Protein AF-0000000084337720 (afdb_homodimer)

Nearest PDB structures (foldseek):
  4hl9-assembly4_H  TM=8.325E-01  e=5.550E-06  Rhodospirillum rubrum ATCC 11170
  1x7v-assembly3_C  TM=8.132E-01  e=2.308E-05  Pseudomonas aeruginosa
  2gff-assembly1_A  TM=7.909E-01  e=1.024E-04  Yersinia pestis
  5ixu-assembly1_A  TM=5.726E-01  e=5.174E-04  Paraburkholderia xenovorans LB400
  5b0b-assembly2_D  TM=6.217E-01  e=1.367E-03  Cannabis sativa

Radius of gyration: 17.53 Å; Cα contacts (8 Å, |Δi|>4): 401; chains: 2; bounding box: 33×50×40 Å

Solvent-accessible surface area (backbone atoms only — not comparable to full-atom values): 11185 Å² total; per-residue (Å²): 102,46,39,41,36,35,38,32,24,44,38,74,83,47,26,65,58,52,49,53,33,50,38,46,33,36,53,52,48,55,73,65,61,55,87,42,54,45,46,34,32,31,32,37,84,85,62,25,36,38,38,39,48,34,36,23,51,42,75,66,44,49,50,54,55,66,60,33,70,45,36,45,52,38,55,53,50,51,72,69,63,60,55,74,36,69,79,44,78,40,60,48,41,83,67,38,49,64,59,70,44,83,93,47,77,117,102,45,39,41,36,35,37,33,23,44,37,75,84,47,26,65,57,51,50,54,34,51,38,44,33,36,53,52,47,55,73,64,62,54,88,42,54,46,46,33,34,31,33,36,82,84,60,24,35,39,37,39,48,35,38,23,52,43,73,66,44,50,50,53,54,65,63,34,71,46,37,46,52,38,55,52,50,52,72,71,65,61,55,74,37,70,78,44,77,41,60,48,41,83,68,38,50,63,61,68,44,83,93,46,78,116

pLDDT: mean 94.06, std 10.7, range [38.97, 98.88]

Secondary structure (DSSP, 8-state):
-EEEEEEEE--TTTHHHHHHHHHHHHHHHHHHT-TTEEEEEEE-TTSSEEEEEEEESSHHHHHHHHHSHHHHHHHHHHHHT--SEEEEEEEEEEEEESSPBTTB--/-EEEEEEEE--TTTHHHHHHHHHHHHHHHHHHT-TTEEEEEEE-TTSSEEEEEEEESSHHHHHHHHHSHHHHHHHHHHHHT--SEEEEEEEEEEEEESSPBTTB--

Structure (mmCIF, N/CA/C/O backbone):
data_AF-0000000084337720-model_v1
#
loop_
_entity.id
_entity.type
_entity.pdbx_description
1 polymer 'ABM domain-containing protein'
#
loop_
_atom_site.group_PDB
_atom_site.id
_atom_site.type_symbol
_atom_site.label_atom_id
_atom_site.label_alt_id
_atom_site.label_comp_id
_atom_site.label_asym_id
_atom_site.label_entity_id
_atom_site.label_seq_id
_atom_site.pdbx_PDB_ins_code
_atom_site.Cartn_x
_atom_site.Cartn_y
_atom_site.Cartn_z
_atom_site.occupancy
_atom_site.B_iso_or_equiv
_atom_site.auth_seq_id
_atom_site.auth_comp_id
_atom_site.auth_asym_id
_atom_site.auth_atom_id
_atom_site.pdbx_PDB_model_num
ATOM 1 N N . MET A 1 1 ? 6.172 -6.055 14.664 1 86.19 1 MET A N 1
ATOM 2 C CA . MET A 1 1 ? 5.324 -5.91 13.484 1 86.19 1 MET A CA 1
ATOM 3 C C . MET A 1 1 ? 6.137 -5.438 12.289 1 86.19 1 MET A C 1
ATOM 5 O O . MET A 1 1 ? 7.051 -4.625 12.43 1 86.19 1 MET A O 1
ATOM 9 N N . LYS A 1 2 ? 5.969 -6.152 11.195 1 91.81 2 LYS A N 1
ATOM 10 C CA . LYS A 1 2 ? 6.699 -5.848 9.969 1 91.81 2 LYS A CA 1
ATOM 11 C C . LYS A 1 2 ? 5.738 -5.535 8.82 1 91.81 2 LYS A C 1
ATOM 13 O O . LYS A 1 2 ? 4.766 -6.258 8.602 1 91.81 2 LYS A O 1
ATOM 18 N N . ILE A 1 3 ? 6.047 -4.418 8.086 1 94.62 3 ILE A N 1
ATOM 19 C CA . ILE A 1 3 ? 5.273 -4.031 6.906 1 94.62 3 ILE A CA 1
ATOM 20 C C . ILE A 1 3 ? 6.191 -3.984 5.688 1 94.62 3 ILE A C 1
ATOM 22 O O . ILE A 1 3 ? 7.203 -3.283 5.688 1 94.62 3 ILE A O 1
ATOM 26 N N . VAL A 1 4 ? 5.875 -4.711 4.707 1 96.38 4 VAL A N 1
ATOM 27 C CA . VAL A 1 4 ? 6.734 -4.84 3.533 1 96.38 4 VAL A CA 1
ATOM 28 C C . VAL A 1 4 ? 5.93 -4.547 2.27 1 96.38 4 VAL A C 1
ATOM 30 O O . VAL A 1 4 ? 4.812 -5.043 2.109 1 96.38 4 VAL A O 1
ATOM 33 N N . ARG A 1 5 ? 6.512 -3.764 1.428 1 97.94 5 ARG A N 1
ATOM 34 C CA . ARG A 1 5 ? 5.984 -3.545 0.084 1 97.94 5 ARG A CA 1
ATOM 35 C C . ARG A 1 5 ? 6.934 -4.094 -0.974 1 97.94 5 ARG A C 1
ATOM 37 O O . ARG A 1 5 ? 8.148 -3.881 -0.897 1 97.94 5 ARG A O 1
ATOM 44 N N . VAL A 1 6 ? 6.426 -4.781 -1.96 1 98.19 6 VAL A N 1
ATOM 45 C CA . VAL A 1 6 ? 7.227 -5.324 -3.051 1 98.19 6 VAL A CA 1
ATOM 46 C C . VAL A 1 6 ? 6.629 -4.902 -4.391 1 98.19 6 VAL A C 1
ATOM 48 O O . VAL A 1 6 ? 5.434 -5.086 -4.629 1 98.19 6 VAL A O 1
ATOM 51 N N . ASN A 1 7 ? 7.398 -4.344 -5.223 1 98.19 7 ASN A N 1
ATOM 52 C CA . ASN A 1 7 ? 7 -3.963 -6.574 1 98.19 7 ASN A CA 1
ATOM 53 C C . ASN A 1 7 ? 7.836 -4.68 -7.629 1 98.19 7 ASN A C 1
ATOM 55 O O . ASN A 1 7 ? 9.047 -4.848 -7.461 1 98.19 7 ASN A O 1
ATOM 59 N N . TYR A 1 8 ? 7.219 -5.105 -8.641 1 98.81 8 TYR A N 1
ATOM 60 C CA . TYR A 1 8 ? 7.902 -5.676 -9.797 1 98.81 8 TYR A CA 1
ATOM 61 C C . TYR A 1 8 ? 7.012 -5.629 -11.031 1 98.81 8 TYR A C 1
ATOM 63 O O . TYR A 1 8 ? 5.805 -5.391 -10.93 1 98.81 8 TYR A O 1
ATOM 71 N N . THR A 1 9 ? 7.602 -5.828 -12.203 1 98.88 9 THR A N 1
ATOM 72 C CA . THR A 1 9 ? 6.863 -5.816 -13.453 1 98.88 9 THR A CA 1
ATOM 73 C C . THR A 1 9 ? 7.086 -7.113 -14.227 1 98.88 9 THR A C 1
ATOM 75 O O . THR A 1 9 ? 8.227 -7.488 -14.508 1 98.88 9 THR A O 1
ATOM 78 N N . THR A 1 10 ? 6.035 -7.75 -14.531 1 98.88 10 THR A N 1
ATOM 79 C CA . THR A 1 10 ? 6.094 -8.961 -15.344 1 98.88 10 THR A CA 1
ATOM 80 C C . THR A 1 10 ? 5.996 -8.617 -16.828 1 98.88 10 THR A C 1
ATOM 82 O O . THR A 1 10 ? 5.84 -7.449 -17.188 1 98.88 10 THR A O 1
ATOM 85 N N . THR A 1 11 ? 6.191 -9.656 -17.688 1 98.38 11 THR A N 1
ATOM 86 C CA . THR A 1 11 ? 5.77 -9.508 -19.078 1 98.38 11 THR A CA 1
ATOM 87 C C . THR A 1 11 ? 4.25 -9.586 -19.188 1 98.38 11 THR A C 1
ATOM 89 O O . THR A 1 11 ? 3.576 -10.078 -18.281 1 98.38 11 THR A O 1
ATOM 92 N N . ALA A 1 12 ? 3.801 -9.047 -20.266 1 97.94 12 ALA A N 1
ATOM 93 C CA . ALA A 1 12 ? 2.363 -9.109 -20.5 1 97.94 12 ALA A CA 1
ATOM 94 C C . ALA A 1 12 ? 1.885 -10.555 -20.578 1 97.94 12 ALA A C 1
ATOM 96 O O . ALA A 1 12 ? 0.772 -10.875 -20.156 1 97.94 12 ALA A O 1
ATOM 97 N N . GLU A 1 13 ? 2.684 -11.422 -21.141 1 98 13 GLU A N 1
ATOM 98 C CA . GLU A 1 13 ? 2.33 -12.82 -21.312 1 98 13 GLU A CA 1
ATOM 99 C C . GLU A 1 13 ? 2.215 -13.547 -19.984 1 98 13 GLU A C 1
ATOM 101 O O . GLU A 1 13 ? 1.369 -14.43 -19.812 1 98 13 GLU A O 1
ATOM 106 N N . PHE A 1 14 ? 3.029 -13.148 -19.078 1 98.69 14 PHE A N 1
ATOM 107 C CA . PHE A 1 14 ? 3.094 -13.875 -17.812 1 98.69 14 PHE A CA 1
ATOM 108 C C . PHE A 1 14 ? 2.121 -13.289 -16.797 1 98.69 14 PHE A C 1
ATOM 110 O O . PHE A 1 14 ? 1.813 -13.93 -15.789 1 98.69 14 PHE A O 1
ATOM 117 N N . ALA A 1 15 ? 1.629 -12.109 -16.984 1 98.75 15 ALA A N 1
ATOM 118 C CA . ALA A 1 15 ? 0.807 -11.398 -16 1 98.75 15 ALA A CA 1
ATOM 119 C C . ALA A 1 15 ? -0.401 -12.227 -15.586 1 98.75 15 ALA A C 1
ATOM 121 O O . ALA A 1 15 ? -0.7 -12.344 -14.398 1 98.75 15 ALA A O 1
ATOM 122 N N . PRO A 1 16 ? -1.115 -12.852 -16.531 1 98.56 16 PRO A N 1
ATOM 123 C CA . PRO A 1 16 ? -2.268 -13.648 -16.094 1 98.56 16 PRO A CA 1
ATOM 124 C C . PRO A 1 16 ? -1.867 -14.859 -15.258 1 98.56 16 PRO A C 1
ATOM 126 O O . PRO A 1 16 ? -2.584 -15.227 -14.32 1 98.56 16 PRO A O 1
ATOM 129 N N . VAL A 1 17 ? -0.782 -15.461 -15.586 1 98.75 17 VAL A N 1
ATOM 130 C CA . VAL A 1 17 ? -0.286 -16.594 -14.805 1 98.75 17 VAL A CA 1
ATOM 131 C C . VAL A 1 17 ? 0.097 -16.125 -13.398 1 98.75 17 VAL A C 1
ATOM 133 O O . VAL A 1 17 ? -0.216 -16.797 -12.414 1 98.75 17 VAL A O 1
ATOM 136 N N . ASN A 1 18 ? 0.807 -14.984 -13.375 1 98.81 18 ASN A N 1
ATOM 137 C CA . ASN A 1 18 ? 1.196 -14.406 -12.094 1 98.81 18 ASN A CA 1
ATOM 138 C C . ASN A 1 18 ? -0.018 -14.141 -11.203 1 98.81 18 ASN A C 1
ATOM 140 O O . ASN A 1 18 ? 0.004 -14.438 -10.008 1 98.81 18 ASN A O 1
ATOM 144 N N . LYS A 1 19 ? -1.055 -13.586 -11.742 1 98.75 19 LYS A N 1
ATOM 145 C CA . LYS A 1 19 ? -2.299 -13.312 -11.023 1 98.75 19 LYS A CA 1
ATOM 146 C C . LYS A 1 19 ? -2.863 -14.594 -10.406 1 98.75 19 LYS A C 1
ATOM 148 O O . LYS A 1 19 ? -3.207 -14.617 -9.219 1 98.75 19 LYS A O 1
ATOM 153 N N . ALA A 1 20 ? -2.938 -15.602 -11.203 1 98.81 20 ALA A N 1
ATOM 154 C CA . ALA A 1 20 ? -3.484 -16.875 -10.734 1 98.81 20 ALA A CA 1
ATOM 155 C C . ALA A 1 20 ? -2.65 -17.438 -9.594 1 98.81 20 ALA A C 1
ATOM 157 O O . ALA A 1 20 ? -3.193 -18 -8.641 1 98.81 20 ALA A O 1
ATOM 158 N N . ASN A 1 21 ? -1.361 -17.297 -9.727 1 98.88 21 ASN A N 1
ATOM 159 C CA . ASN A 1 21 ? -0.474 -17.766 -8.672 1 98.88 21 ASN A CA 1
ATOM 160 C C . ASN A 1 21 ? -0.715 -17.016 -7.363 1 98.88 21 ASN A C 1
ATOM 162 O O . ASN A 1 21 ? -0.737 -17.625 -6.293 1 98.88 21 ASN A O 1
ATOM 166 N N . ILE A 1 22 ? -0.869 -15.758 -7.41 1 98.81 22 ILE A N 1
ATOM 167 C CA . ILE A 1 22 ? -1.091 -14.922 -6.234 1 98.81 22 ILE A CA 1
ATOM 168 C C . ILE A 1 22 ? -2.432 -15.273 -5.594 1 98.81 22 ILE A C 1
ATOM 170 O O . ILE A 1 22 ? -2.537 -15.367 -4.371 1 98.81 22 ILE A O 1
ATOM 174 N N . GLU A 1 23 ? -3.457 -15.477 -6.434 1 98.5 23 GLU A N 1
ATOM 175 C CA . GLU A 1 23 ? -4.758 -15.898 -5.93 1 98.5 23 GLU A CA 1
ATOM 176 C C . GLU A 1 23 ? -4.66 -17.234 -5.188 1 98.5 23 GLU A C 1
ATOM 178 O O . GLU A 1 23 ? -5.332 -17.438 -4.176 1 98.5 23 GLU A O 1
ATOM 183 N N . ALA A 1 24 ? -3.844 -18.141 -5.688 1 98.62 24 ALA A N 1
ATOM 184 C CA . ALA A 1 24 ? -3.639 -19.422 -5.035 1 98.62 24 ALA A CA 1
ATOM 185 C C . ALA A 1 24 ? -3.012 -19.25 -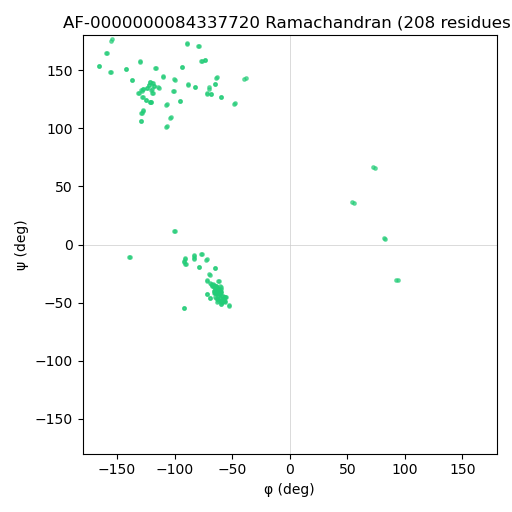3.654 1 98.62 24 ALA A C 1
ATOM 187 O O . ALA A 1 24 ? -3.357 -19.969 -2.713 1 98.62 24 ALA A O 1
ATOM 188 N N . ILE A 1 25 ? -2.098 -18.297 -3.475 1 98.56 25 ILE A N 1
ATOM 189 C CA . ILE A 1 25 ? -1.47 -18.016 -2.191 1 98.56 25 ILE A CA 1
ATOM 190 C C . ILE A 1 25 ? -2.525 -17.547 -1.193 1 98.56 25 ILE A C 1
ATOM 192 O O . ILE A 1 25 ? -2.586 -18.031 -0.064 1 98.56 25 ILE A O 1
ATOM 196 N N . VAL A 1 26 ? -3.363 -16.625 -1.611 1 97.75 26 VAL A N 1
ATOM 197 C CA . VAL A 1 26 ? -4.379 -16.062 -0.727 1 97.75 26 VAL A CA 1
ATOM 198 C C . VAL A 1 26 ? -5.383 -17.141 -0.338 1 97.75 26 VAL A C 1
ATOM 200 O O . VAL A 1 26 ? -5.816 -17.203 0.815 1 97.75 26 VAL A O 1
ATOM 203 N N . HIS A 1 27 ? -5.723 -17.969 -1.324 1 97.38 27 HIS A N 1
ATOM 204 C CA . HIS A 1 27 ? -6.617 -19.094 -1.02 1 97.38 27 HIS A CA 1
ATOM 205 C C . HIS A 1 27 ? -6.039 -19.969 0.083 1 97.38 27 HIS A C 1
ATOM 207 O O . HIS A 1 27 ? -6.734 -20.297 1.047 1 97.38 27 HIS A O 1
ATOM 213 N N . GLU A 1 28 ? -4.809 -20.297 -0.079 1 97.94 28 GLU A N 1
ATOM 214 C CA . GLU A 1 28 ? -4.164 -21.141 0.915 1 97.94 28 GLU A CA 1
ATOM 215 C C . GLU A 1 28 ? -4.062 -20.438 2.264 1 97.94 28 GLU A C 1
ATOM 217 O O . GLU A 1 28 ? -4.27 -21.047 3.311 1 97.94 28 GLU A O 1
ATOM 222 N N . LEU A 1 29 ? -3.738 -19.156 2.312 1 96.94 29 LEU A N 1
ATOM 223 C CA . LEU A 1 29 ? -3.643 -18.375 3.543 1 96.94 29 LEU A CA 1
ATOM 224 C C . LEU A 1 29 ? -4.988 -18.328 4.258 1 96.94 29 LEU A C 1
ATOM 226 O O . LEU A 1 29 ? -5.047 -18.391 5.484 1 96.94 29 LEU A O 1
ATOM 230 N N . LYS A 1 30 ? -5.996 -18.141 3.443 1 94.75 30 LYS A N 1
ATOM 231 C CA . LYS A 1 30 ? -7.332 -18.078 4.035 1 94.75 30 LYS A CA 1
ATOM 232 C C . LYS A 1 30 ? -7.707 -19.422 4.672 1 94.75 30 LYS A C 1
ATOM 234 O O . LYS A 1 30 ? -8.352 -19.453 5.723 1 94.75 30 LYS A O 1
ATOM 239 N N . GLU A 1 31 ? -7.289 -20.5 4.066 1 95.5 31 GLU A N 1
ATOM 240 C CA . GLU A 1 31 ? -7.531 -21.828 4.629 1 95.5 31 GLU A CA 1
ATOM 241 C C . GLU A 1 31 ? -6.785 -22.016 5.945 1 95.5 31 GLU A C 1
ATOM 243 O O . GLU A 1 31 ? -7.285 -22.672 6.859 1 95.5 31 GLU A O 1
ATOM 248 N N . LEU A 1 32 ? -5.629 -21.438 6.02 1 93.94 32 LEU A N 1
ATOM 249 C CA . LEU A 1 32 ? -4.828 -21.5 7.238 1 93.94 32 LEU A CA 1
ATOM 250 C C . LEU A 1 32 ? -5.445 -20.641 8.336 1 93.94 32 LEU A C 1
ATOM 252 O O . LEU A 1 32 ? -5.27 -20.922 9.523 1 93.94 32 LEU A O 1
ATOM 256 N N . ASP A 1 33 ? -6.109 -19.594 7.973 1 90.19 33 ASP A N 1
ATOM 257 C CA . ASP A 1 33 ? -6.766 -18.641 8.859 1 90.19 33 ASP A CA 1
ATOM 258 C C . ASP A 1 33 ? -5.785 -18.094 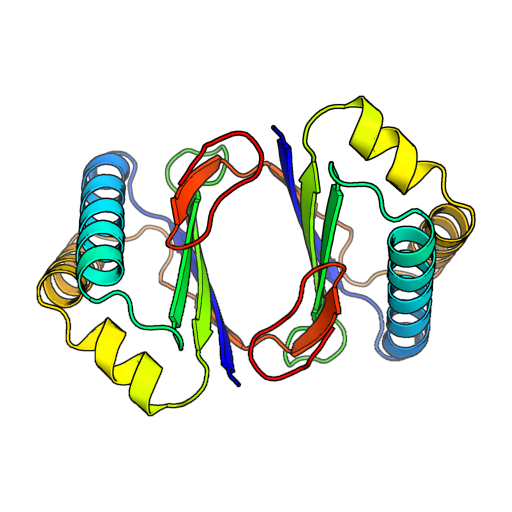9.891 1 90.19 33 ASP A C 1
ATOM 260 O O . ASP A 1 33 ? -6.086 -18.062 11.086 1 90.19 33 ASP A O 1
ATOM 264 N N . HIS A 1 34 ? -4.652 -17.906 9.508 1 89.06 34 HIS A N 1
ATOM 265 C CA . HIS A 1 34 ? -3.623 -17.359 10.391 1 89.06 34 HIS A CA 1
ATOM 266 C C . HIS A 1 34 ? -3.889 -15.891 10.703 1 89.06 34 HIS A C 1
ATOM 268 O O . HIS A 1 34 ? -4.02 -15.07 9.789 1 89.06 34 HIS A O 1
ATOM 274 N N . GLN A 1 35 ? -3.795 -15.477 11.93 1 87 35 GLN A N 1
ATOM 275 C CA . GLN A 1 35 ? -4.195 -14.133 12.352 1 87 35 GLN A CA 1
ATOM 276 C C . GLN A 1 35 ? -3.021 -13.164 12.266 1 87 35 GLN A C 1
ATOM 278 O O . GLN A 1 35 ? -3.215 -11.945 12.32 1 87 35 GLN A O 1
ATOM 283 N N . GLY A 1 36 ? -1.83 -13.633 12.078 1 91.12 36 GLY A N 1
ATOM 284 C CA . GLY A 1 36 ? -0.657 -12.773 12.117 1 91.12 36 GLY A CA 1
ATOM 285 C C . GLY A 1 36 ? -0.15 -12.391 10.734 1 91.12 36 GLY A C 1
ATOM 286 O O . GLY A 1 36 ? 0.967 -11.891 10.594 1 91.12 36 GLY A O 1
ATOM 287 N N . ILE A 1 37 ? -0.954 -12.664 9.68 1 94.44 37 ILE A N 1
ATOM 288 C CA . ILE A 1 37 ? -0.555 -12.359 8.312 1 94.44 37 ILE A CA 1
ATOM 289 C C . ILE A 1 37 ? -1.666 -11.578 7.609 1 94.44 37 ILE A C 1
ATOM 291 O O . ILE A 1 37 ? -2.787 -12.07 7.469 1 94.44 37 ILE A O 1
ATOM 295 N N . LYS A 1 38 ? -1.415 -10.359 7.289 1 93.56 38 LYS A N 1
ATOM 296 C CA . LYS A 1 38 ? -2.207 -9.617 6.316 1 93.56 38 LYS A CA 1
ATOM 297 C C . LYS A 1 38 ? -1.476 -9.516 4.98 1 93.56 38 LYS A C 1
ATOM 299 O O . LYS A 1 38 ? -0.432 -8.867 4.887 1 93.56 38 LYS A O 1
ATOM 304 N N . TYR A 1 39 ? -1.959 -10.195 4.027 1 96.25 39 TYR A N 1
ATOM 305 C CA . TYR A 1 39 ? -1.338 -10.32 2.713 1 96.25 39 TYR A CA 1
ATOM 306 C C . TYR A 1 39 ? -2.273 -9.82 1.617 1 96.25 39 TYR A C 1
ATOM 308 O O . TYR A 1 39 ? -3.41 -10.289 1.503 1 96.25 39 TYR A O 1
ATOM 316 N N . SER A 1 40 ? -1.813 -8.859 0.851 1 96.62 40 SER A N 1
ATOM 317 C CA . SER A 1 40 ? -2.592 -8.352 -0.275 1 96.62 40 SER A CA 1
ATOM 318 C C . SER A 1 40 ? -1.697 -8.031 -1.468 1 96.62 40 SER A C 1
ATOM 320 O O . SER A 1 40 ? -0.508 -7.75 -1.301 1 96.62 40 SER A O 1
ATOM 322 N N . CYS A 1 41 ? -2.314 -8.156 -2.617 1 98.25 41 CYS A N 1
ATOM 323 C CA . CYS A 1 41 ? -1.635 -7.809 -3.859 1 98.25 41 CYS A CA 1
ATOM 324 C C . CYS A 1 41 ? -2.561 -7.027 -4.785 1 98.25 41 CYS A C 1
ATOM 326 O O . CYS A 1 41 ? -3.738 -7.363 -4.918 1 98.25 41 CYS A O 1
ATOM 328 N N . TRP A 1 42 ? -1.916 -6.055 -5.438 1 97.94 42 TRP A N 1
ATOM 329 C CA . TRP A 1 42 ? -2.605 -5.199 -6.398 1 97.94 42 TRP A CA 1
ATOM 330 C C . TRP A 1 42 ? -1.84 -5.125 -7.715 1 97.94 42 TRP A C 1
ATOM 332 O O . TRP A 1 42 ? -0.638 -5.395 -7.754 1 97.94 42 TRP A O 1
ATOM 342 N N . ILE A 1 43 ? -2.594 -4.785 -8.742 1 98.56 43 ILE A N 1
ATOM 343 C CA . ILE A 1 43 ? -1.983 -4.617 -10.055 1 98.56 43 ILE A CA 1
ATOM 344 C C . ILE A 1 43 ? -2.234 -3.199 -10.562 1 98.56 43 ILE A C 1
ATOM 346 O O . ILE A 1 43 ? -3.307 -2.633 -10.336 1 98.56 43 ILE A O 1
ATOM 350 N N . LEU A 1 44 ? -1.2 -2.594 -11.211 1 97.94 44 LEU A N 1
ATOM 351 C CA . LEU A 1 44 ? -1.268 -1.234 -11.734 1 97.94 44 LEU A CA 1
ATOM 352 C C . LEU A 1 44 ? -2.014 -1.203 -13.062 1 97.94 44 LEU A C 1
ATOM 354 O O . LEU A 1 44 ? -2.301 -2.254 -13.641 1 97.94 44 LEU A O 1
ATOM 358 N N . PRO A 1 45 ? -2.322 0.003 -13.578 1 97 45 PRO A N 1
ATOM 359 C CA . PRO A 1 45 ? -3.141 0.135 -14.789 1 97 45 PRO A CA 1
ATOM 360 C C . PRO A 1 45 ? -2.461 -0.445 -16.031 1 97 45 PRO A C 1
ATOM 362 O O . PRO A 1 45 ? -3.137 -0.805 -16.984 1 97 45 PRO A O 1
ATOM 365 N N . ASP A 1 46 ? -1.144 -0.588 -15.969 1 97.62 46 ASP A N 1
ATOM 366 C CA . ASP A 1 46 ? -0.442 -1.115 -17.141 1 97.62 46 ASP A CA 1
ATOM 367 C C . ASP A 1 46 ? -0.711 -2.607 -17.312 1 97.62 46 ASP A C 1
ATOM 369 O O . ASP A 1 46 ? -0.32 -3.201 -18.312 1 97.62 46 ASP A O 1
ATOM 373 N N . GLY A 1 47 ? -1.27 -3.238 -16.281 1 97.88 47 GLY A N 1
ATOM 374 C CA . GLY A 1 47 ? -1.716 -4.621 -16.375 1 97.88 47 GLY A CA 1
ATOM 375 C C . GLY A 1 47 ? -0.595 -5.621 -16.172 1 97.88 47 GLY A C 1
ATOM 376 O O . GLY A 1 47 ? -0.792 -6.824 -16.344 1 97.88 47 GLY A O 1
ATOM 377 N N . LYS A 1 48 ? 0.61 -5.109 -15.836 1 98.62 48 LYS A N 1
ATOM 378 C CA . LYS A 1 48 ? 1.723 -6.047 -15.719 1 98.62 48 LYS A CA 1
ATOM 379 C C . LYS A 1 48 ? 2.602 -5.711 -14.516 1 98.62 48 LYS A C 1
ATOM 381 O O . LYS A 1 48 ? 3.512 -6.469 -14.172 1 98.62 48 LYS A O 1
ATOM 386 N N . THR A 1 49 ? 2.428 -4.551 -13.867 1 98.56 49 THR A N 1
ATOM 387 C CA . THR A 1 49 ? 3.154 -4.184 -12.656 1 98.56 49 THR A CA 1
ATOM 388 C C . THR A 1 49 ? 2.34 -4.523 -11.414 1 98.56 49 THR A C 1
ATOM 390 O O . THR A 1 49 ? 1.181 -4.121 -11.297 1 98.56 49 THR A O 1
ATOM 393 N N . PHE A 1 50 ? 2.975 -5.332 -10.539 1 98.88 50 PHE A N 1
ATOM 394 C CA . PHE A 1 50 ? 2.32 -5.82 -9.328 1 98.88 50 PHE A CA 1
ATOM 395 C C . PHE A 1 50 ? 2.928 -5.18 -8.094 1 98.88 50 PHE A C 1
ATOM 397 O O . PHE A 1 50 ? 4.129 -4.906 -8.055 1 98.88 50 PHE A O 1
ATOM 404 N N . MET A 1 51 ? 2.055 -4.961 -7.16 1 98.69 51 MET A N 1
ATOM 405 C CA . MET A 1 51 ? 2.465 -4.48 -5.844 1 98.69 51 MET A CA 1
ATOM 406 C C . MET A 1 51 ? 1.899 -5.367 -4.742 1 98.69 51 MET A C 1
ATOM 408 O O . MET A 1 51 ? 0.684 -5.43 -4.551 1 98.69 51 MET A O 1
ATOM 412 N N . HIS A 1 52 ? 2.775 -6.027 -4.008 1 98.5 52 HIS A N 1
ATOM 413 C CA . HIS A 1 52 ? 2.396 -6.699 -2.771 1 98.5 52 HIS A CA 1
ATOM 414 C C . HIS A 1 52 ? 2.496 -5.758 -1.577 1 98.5 52 HIS A C 1
ATOM 416 O O . HIS A 1 52 ? 3.406 -4.926 -1.511 1 98.5 52 HIS A O 1
ATOM 422 N N . PHE A 1 53 ? 1.557 -5.836 -0.773 1 96.62 53 PHE A N 1
ATOM 423 C CA . PHE A 1 53 ? 1.564 -5.109 0.492 1 96.62 53 PHE A CA 1
ATOM 424 C C . PHE A 1 53 ? 1.242 -6.043 1.652 1 96.62 53 PHE A C 1
ATOM 426 O O . PHE A 1 53 ? 0.074 -6.328 1.92 1 96.62 53 PHE A O 1
ATOM 433 N N . ASP A 1 54 ? 2.361 -6.355 2.432 1 96 54 ASP A N 1
ATOM 434 C CA . ASP A 1 54 ? 2.234 -7.426 3.418 1 96 54 ASP A CA 1
ATOM 435 C C . ASP A 1 54 ? 2.555 -6.918 4.82 1 96 54 ASP A C 1
ATOM 437 O O . ASP A 1 54 ? 3.508 -6.16 5.012 1 96 54 ASP A O 1
ATOM 441 N N . GLN A 1 55 ? 1.76 -7.332 5.719 1 94.19 55 GLN A N 1
ATOM 442 C CA . GLN A 1 55 ? 1.976 -7.066 7.137 1 94.19 55 GLN A CA 1
ATOM 443 C C . GLN A 1 55 ? 2.123 -8.359 7.926 1 94.19 55 GLN A C 1
ATOM 445 O O . GLN A 1 55 ? 1.318 -9.281 7.773 1 94.19 55 GLN A O 1
ATOM 450 N N . PHE A 1 56 ? 3.166 -8.383 8.719 1 94.25 56 PHE A N 1
ATOM 451 C CA . PHE A 1 56 ? 3.461 -9.555 9.531 1 94.25 56 PHE A CA 1
ATOM 452 C C . PHE A 1 56 ? 3.561 -9.18 11.008 1 94.25 56 PHE A C 1
ATOM 454 O O . PHE A 1 56 ? 4.25 -8.227 11.367 1 94.25 56 PHE A O 1
ATOM 461 N N . GLU A 1 57 ? 2.908 -10.016 11.844 1 92.44 57 GLU A N 1
ATOM 462 C CA . GLU A 1 57 ? 2.984 -9.797 13.281 1 92.44 57 GLU A CA 1
ATOM 463 C C . GLU A 1 57 ? 4.41 -9.992 13.797 1 92.44 57 GLU A C 1
ATOM 465 O O . GLU A 1 57 ? 4.844 -9.289 14.711 1 92.44 57 GLU A O 1
ATOM 470 N N . ASN A 1 58 ? 5.074 -10.992 13.297 1 91.06 58 ASN A N 1
ATOM 471 C CA . ASN A 1 58 ? 6.453 -11.32 13.648 1 91.06 58 ASN A CA 1
ATOM 472 C C . ASN A 1 58 ? 7.148 -12.102 12.539 1 91.06 58 ASN A C 1
ATOM 474 O O . ASN A 1 58 ? 6.547 -12.375 11.492 1 91.06 58 ASN A O 1
ATOM 478 N N . GLU A 1 59 ? 8.43 -12.359 12.734 1 92.19 59 GLU A N 1
ATOM 479 C CA . GLU A 1 59 ? 9.234 -13.047 11.734 1 92.19 59 GLU A CA 1
ATOM 480 C C . GLU A 1 59 ? 8.695 -14.453 11.469 1 92.19 59 GLU A C 1
ATOM 482 O O . GLU A 1 59 ? 8.781 -14.953 10.344 1 92.19 59 GLU A O 1
ATOM 487 N N . GLU A 1 60 ? 8.117 -15.102 12.422 1 93.88 60 GLU A N 1
ATOM 488 C CA . GLU A 1 60 ? 7.551 -16.438 12.258 1 93.88 60 GLU A CA 1
ATOM 489 C C . GLU A 1 60 ? 6.391 -16.422 11.266 1 93.88 60 GLU A C 1
ATOM 491 O O . GLU A 1 60 ? 6.246 -17.344 10.461 1 93.88 60 GLU A O 1
ATOM 496 N N . ALA A 1 61 ? 5.582 -15.438 11.328 1 93.69 61 ALA A N 1
ATOM 497 C CA . ALA A 1 61 ? 4.48 -15.289 10.383 1 93.69 61 ALA A CA 1
ATOM 498 C C . ALA A 1 61 ? 4.992 -15.195 8.953 1 93.69 61 ALA A C 1
ATOM 500 O O . ALA A 1 61 ? 4.395 -15.75 8.031 1 93.69 61 ALA A O 1
ATOM 501 N N . HIS A 1 62 ? 6.039 -14.492 8.789 1 94.62 62 HIS A N 1
ATOM 502 C CA . HIS A 1 62 ? 6.66 -14.375 7.473 1 94.62 62 HIS A CA 1
ATOM 503 C C . HIS A 1 62 ? 7.105 -15.734 6.949 1 94.62 62 HIS A C 1
ATOM 505 O O . HIS A 1 62 ? 6.898 -16.047 5.777 1 94.62 62 HIS A O 1
ATOM 511 N N . LYS A 1 63 ? 7.645 -16.578 7.801 1 96 63 LYS A N 1
ATOM 512 C CA . LYS A 1 63 ? 8.094 -17.906 7.434 1 96 63 LYS A CA 1
ATOM 513 C C . LYS A 1 63 ? 6.918 -18.797 7.055 1 96 63 LYS A C 1
ATOM 515 O O . LYS A 1 63 ? 7.043 -19.672 6.184 1 96 63 LYS A O 1
ATOM 520 N N . VAL A 1 64 ? 5.855 -18.578 7.738 1 96.62 64 VAL A N 1
ATOM 521 C CA . VAL A 1 64 ? 4.652 -19.328 7.383 1 96.62 64 VAL A CA 1
ATOM 522 C C . VAL A 1 64 ? 4.281 -19.047 5.926 1 96.62 64 VAL A C 1
ATOM 524 O O . VAL A 1 64 ? 4.07 -19.969 5.141 1 96.62 64 VAL A O 1
ATOM 527 N N . LEU A 1 65 ? 4.25 -17.797 5.512 1 97.06 65 LEU A N 1
ATOM 528 C CA . LEU A 1 65 ? 3.896 -17.422 4.148 1 97.06 65 LEU A CA 1
ATOM 529 C C . LEU A 1 6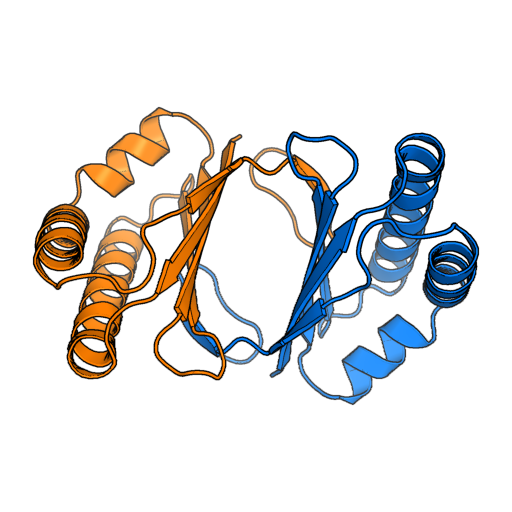5 ? 4.855 -18.047 3.146 1 97.06 65 LEU A C 1
ATOM 531 O O . LEU A 1 65 ? 4.43 -18.703 2.199 1 97.06 65 LEU A O 1
ATOM 535 N N . THR A 1 66 ? 6.164 -17.922 3.393 1 96.94 66 THR A N 1
ATOM 536 C CA . THR A 1 66 ? 7.168 -18.328 2.418 1 96.94 66 THR A CA 1
ATOM 537 C C . THR A 1 66 ? 7.316 -19.859 2.412 1 96.94 66 THR A C 1
ATOM 539 O O . THR A 1 66 ? 7.973 -20.422 1.533 1 96.94 66 THR A O 1
ATOM 542 N N . GLY A 1 67 ? 6.695 -20.484 3.334 1 97.56 67 GLY A N 1
ATOM 543 C CA . GLY A 1 67 ? 6.738 -21.938 3.424 1 97.56 67 GLY A CA 1
ATOM 544 C C . GLY A 1 67 ? 5.602 -22.609 2.678 1 97.56 67 GLY A C 1
ATOM 545 O O . GLY A 1 67 ? 5.625 -23.828 2.475 1 97.56 67 GLY A O 1
ATOM 546 N N . LEU A 1 68 ? 4.641 -21.922 2.316 1 98.06 68 LEU A N 1
ATOM 547 C CA . LEU A 1 68 ? 3.49 -22.469 1.604 1 98.06 68 LEU A CA 1
ATOM 548 C C . LEU A 1 68 ? 3.906 -23.016 0.247 1 98.06 68 LEU A C 1
ATOM 550 O O . LEU A 1 68 ? 4.746 -22.438 -0.439 1 98.06 68 LEU A O 1
ATOM 554 N N . ALA A 1 69 ? 3.277 -24.125 -0.156 1 98.31 69 ALA A N 1
ATOM 555 C CA . ALA A 1 69 ? 3.525 -24.688 -1.477 1 98.31 69 ALA A CA 1
ATOM 556 C C . ALA A 1 69 ? 3.164 -23.703 -2.58 1 98.31 69 ALA A C 1
ATOM 558 O O . ALA A 1 69 ? 3.891 -23.578 -3.568 1 98.31 69 ALA A O 1
ATOM 559 N N . SER A 1 70 ? 2.025 -23 -2.41 1 98.5 70 SER A N 1
ATOM 560 C CA . SER A 1 70 ? 1.578 -22.031 -3.4 1 98.5 70 SER A CA 1
ATOM 561 C C . SER A 1 70 ? 2.568 -20.875 -3.527 1 98.5 70 SER A C 1
ATOM 563 O O . SER A 1 70 ? 2.812 -20.391 -4.629 1 98.5 70 SER A O 1
ATOM 565 N N . PHE A 1 71 ? 3.168 -20.469 -2.438 1 98.69 71 PHE A N 1
ATOM 566 C CA . PHE A 1 71 ? 4.156 -19.406 -2.496 1 98.69 71 PHE A CA 1
ATOM 567 C C . PHE A 1 71 ? 5.418 -19.875 -3.215 1 98.69 71 PHE A C 1
ATOM 569 O O . PHE A 1 71 ? 5.965 -19.141 -4.051 1 98.69 71 PHE A O 1
ATOM 576 N N . LYS A 1 72 ? 5.883 -21.031 -2.869 1 98.56 72 LYS A N 1
ATOM 577 C CA . LYS A 1 72 ? 7.082 -21.562 -3.51 1 98.56 72 LYS A CA 1
ATOM 578 C C . LYS A 1 72 ? 6.891 -21.672 -5.02 1 98.56 72 LYS A C 1
ATOM 580 O O . LYS A 1 72 ? 7.789 -21.344 -5.793 1 98.56 72 LYS A O 1
ATOM 585 N N . LYS A 1 73 ? 5.758 -22.172 -5.406 1 98.69 73 LYS A N 1
ATOM 586 C CA . LYS A 1 73 ? 5.434 -22.234 -6.828 1 98.69 73 LYS A CA 1
ATOM 587 C C . LYS A 1 73 ? 5.441 -20.844 -7.457 1 98.69 73 LYS A C 1
ATOM 589 O O . LYS A 1 73 ? 6.047 -20.641 -8.516 1 98.69 73 LYS A O 1
ATOM 594 N N . PHE A 1 74 ? 4.754 -19.875 -6.84 1 98.88 74 PHE A N 1
ATOM 595 C CA . PHE A 1 74 ? 4.734 -18.484 -7.293 1 98.88 74 PHE A CA 1
ATOM 596 C C . PHE A 1 74 ? 6.148 -17.938 -7.457 1 98.88 74 PHE A C 1
ATOM 598 O O . PHE A 1 74 ? 6.496 -17.406 -8.516 1 98.88 74 PHE A O 1
ATOM 605 N N . ASP A 1 75 ? 6.949 -18.078 -6.438 1 98.19 75 ASP A N 1
ATOM 606 C CA . ASP A 1 75 ? 8.305 -17.547 -6.398 1 98.19 75 ASP A CA 1
ATOM 607 C C . ASP A 1 75 ? 9.164 -18.141 -7.512 1 98.19 75 ASP A C 1
ATOM 609 O O . ASP A 1 75 ? 9.844 -17.406 -8.242 1 98.19 75 ASP A O 1
ATOM 613 N N . GLU A 1 76 ? 9.094 -19.406 -7.68 1 98.44 76 GLU A N 1
ATOM 614 C CA . GLU A 1 76 ? 9.859 -20.109 -8.711 1 98.44 76 GLU A CA 1
ATOM 615 C C . GLU A 1 76 ? 9.445 -19.641 -10.109 1 98.44 76 GLU A C 1
ATOM 617 O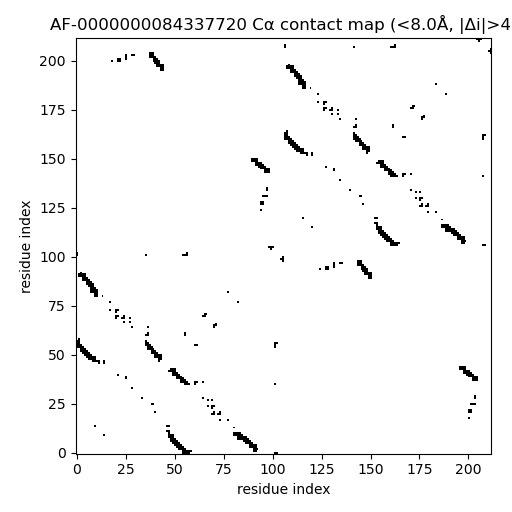 O . GLU A 1 76 ? 10.297 -19.297 -10.93 1 98.44 76 GLU A O 1
ATOM 622 N N . GLN A 1 77 ? 8.188 -19.625 -10.344 1 98.75 77 GLN A N 1
ATOM 623 C CA . GLN A 1 77 ? 7.699 -19.25 -11.672 1 98.75 77 GLN A CA 1
ATOM 624 C C . GLN A 1 77 ? 7.957 -17.781 -11.953 1 98.75 77 GLN A C 1
ATOM 626 O O . GLN A 1 77 ? 8.234 -17.406 -13.094 1 98.75 77 GLN A O 1
ATOM 631 N N . LEU A 1 78 ? 7.895 -16.969 -10.945 1 98.62 78 LEU A N 1
ATOM 632 C CA . LEU A 1 78 ? 8.18 -15.539 -11.117 1 98.62 78 LEU A CA 1
ATOM 633 C C . LEU A 1 78 ? 9.594 -15.328 -11.633 1 98.62 78 LEU A C 1
ATOM 635 O O . LEU A 1 78 ? 9.797 -14.672 -12.656 1 98.62 78 LEU A O 1
ATOM 639 N N . TRP A 1 79 ? 10.539 -15.914 -11.008 1 97.75 79 TRP A N 1
ATOM 640 C CA . TRP A 1 79 ? 11.938 -15.711 -11.359 1 97.75 79 TRP A CA 1
ATOM 641 C C . TRP A 1 79 ? 12.258 -16.359 -12.711 1 97.75 79 TRP A C 1
ATOM 643 O O . TRP A 1 79 ? 13.125 -15.883 -13.445 1 97.75 79 TRP A O 1
ATOM 653 N N . ALA A 1 80 ? 11.508 -17.359 -13.086 1 97.94 80 ALA A N 1
ATOM 654 C CA . ALA A 1 80 ? 11.727 -18.047 -14.352 1 97.94 80 ALA A CA 1
ATOM 655 C C . ALA A 1 80 ? 11.055 -17.312 -15.5 1 97.94 80 ALA A C 1
ATOM 657 O O . ALA A 1 80 ? 11.32 -17.594 -16.672 1 97.94 80 ALA A O 1
ATOM 658 N N . SER A 1 81 ? 10.18 -16.328 -15.25 1 97.69 81 SER A N 1
ATOM 659 C CA . SER A 1 81 ? 9.258 -15.773 -16.234 1 97.69 81 SER A CA 1
ATOM 660 C C . SER A 1 81 ? 9.93 -14.703 -17.094 1 97.69 81 SER A C 1
ATOM 662 O O . SER A 1 81 ? 9.398 -14.312 -18.125 1 97.69 81 SER A O 1
ATOM 664 N N . GLY A 1 82 ? 11.203 -14.242 -16.734 1 97 82 GLY A N 1
ATOM 665 C CA . GLY A 1 82 ? 11.828 -13.148 -17.469 1 97 82 GLY A CA 1
ATOM 666 C C . GLY A 1 82 ? 11.219 -11.797 -17.156 1 97 82 GLY A C 1
ATOM 667 O O . GLY A 1 82 ? 10.75 -11.094 -18.047 1 97 82 GLY A O 1
ATOM 668 N N . LEU A 1 83 ? 11.359 -11.297 -15.93 1 98.31 83 LEU A N 1
ATOM 669 C CA . LEU A 1 83 ? 10.773 -10.062 -15.414 1 98.31 83 LEU A CA 1
ATOM 670 C C . LEU A 1 83 ? 11.328 -8.844 -16.141 1 98.31 83 LEU A C 1
ATOM 672 O O . LEU A 1 83 ? 12.523 -8.789 -16.453 1 98.31 83 LEU A O 1
ATOM 676 N N . GLU A 1 84 ? 10.383 -7.926 -16.438 1 98.69 84 GLU A N 1
ATOM 677 C CA . GLU A 1 84 ? 10.836 -6.641 -16.969 1 98.69 84 GLU A CA 1
ATOM 678 C C . GLU A 1 84 ? 11.516 -5.812 -15.883 1 98.69 84 GLU A C 1
ATOM 680 O O . GLU A 1 84 ? 12.477 -5.086 -16.156 1 98.69 84 GLU A O 1
ATOM 685 N N . THR A 1 85 ? 10.953 -5.801 -14.703 1 98.44 85 THR A N 1
ATOM 686 C CA . THR A 1 85 ? 11.57 -5.215 -13.523 1 98.44 85 THR A CA 1
ATOM 687 C C . THR A 1 85 ? 11.555 -6.203 -12.359 1 98.44 85 THR A C 1
ATOM 689 O O . THR A 1 85 ? 10.508 -6.773 -12.031 1 98.44 85 THR A O 1
ATOM 692 N N . GLU A 1 86 ? 12.734 -6.293 -11.734 1 98.19 86 GLU A N 1
ATOM 693 C CA . GLU A 1 86 ? 12.875 -7.238 -10.633 1 98.19 86 GLU A CA 1
ATOM 694 C C . GLU A 1 86 ? 12.219 -6.707 -9.359 1 98.19 86 GLU A C 1
ATOM 696 O O . GLU A 1 86 ? 12.023 -5.5 -9.211 1 98.19 86 GLU A O 1
ATOM 701 N N . PRO A 1 87 ? 11.875 -7.648 -8.438 1 98.31 87 PRO A N 1
ATOM 702 C CA . PRO A 1 87 ? 11.234 -7.219 -7.195 1 98.31 87 PRO A CA 1
ATOM 703 C C . PRO A 1 87 ? 12.094 -6.25 -6.387 1 98.31 87 PRO A C 1
ATOM 705 O O . PRO A 1 87 ? 13.281 -6.492 -6.191 1 98.31 87 PRO A O 1
ATOM 708 N N . GLU A 1 88 ? 11.516 -5.184 -6.082 1 96.75 88 GLU A N 1
ATOM 709 C CA . GLU A 1 88 ? 12.078 -4.234 -5.129 1 96.75 88 GLU A CA 1
ATOM 710 C C . GLU A 1 88 ? 11.312 -4.258 -3.809 1 96.75 88 GLU A C 1
ATOM 712 O O . GLU A 1 88 ? 10.109 -3.99 -3.775 1 96.75 88 GLU A O 1
ATOM 717 N N . LEU A 1 89 ? 12.055 -4.574 -2.814 1 96.56 89 LEU A N 1
ATOM 718 C CA . LEU A 1 89 ? 11.461 -4.691 -1.485 1 96.56 89 LEU A CA 1
ATOM 719 C C . LEU A 1 89 ? 11.734 -3.438 -0.659 1 96.56 89 LEU A C 1
ATOM 721 O O . LEU A 1 89 ? 12.852 -2.916 -0.663 1 96.56 89 LEU A O 1
ATOM 725 N N . GLU A 1 90 ? 10.625 -2.99 -0.061 1 96.25 90 GLU A N 1
ATOM 726 C CA . GLU A 1 90 ? 10.758 -1.863 0.858 1 96.25 90 GLU A CA 1
ATOM 727 C C . GLU A 1 90 ? 10.039 -2.139 2.178 1 96.25 90 GLU A C 1
ATOM 729 O O . GLU A 1 90 ? 8.891 -2.578 2.184 1 96.25 90 GLU A O 1
ATOM 734 N N . SER A 1 91 ? 10.805 -1.894 3.24 1 96.38 91 SER A N 1
ATOM 735 C CA . SER A 1 91 ? 10.164 -1.87 4.551 1 96.38 91 SER A CA 1
ATOM 736 C C . SER A 1 91 ? 9.516 -0.518 4.82 1 96.38 91 SER A C 1
ATOM 738 O O . SER A 1 91 ? 10.109 0.528 4.555 1 96.38 91 SER A O 1
ATOM 740 N N . LEU A 1 92 ? 8.352 -0.579 5.324 1 96.69 92 LEU A N 1
ATOM 741 C CA . LEU A 1 92 ? 7.617 0.656 5.578 1 96.69 92 LEU A CA 1
ATOM 742 C C . LEU A 1 92 ? 7.348 0.83 7.07 1 96.69 92 LEU A C 1
ATOM 744 O O . LEU A 1 92 ? 7.293 -0.152 7.812 1 96.69 92 LEU A O 1
ATOM 748 N N . SER A 1 93 ? 7.238 2.082 7.453 1 96.69 93 SER A N 1
ATOM 749 C CA . SER A 1 93 ? 6.805 2.416 8.805 1 96.69 93 SER A CA 1
ATOM 750 C C . SER A 1 93 ? 5.504 3.209 8.789 1 96.69 93 SER A C 1
ATOM 752 O O . SER A 1 93 ? 5.336 4.121 7.98 1 96.69 93 SER A O 1
ATOM 754 N N . LEU A 1 94 ? 4.629 2.834 9.68 1 96.38 94 LEU A N 1
ATOM 755 C CA . LEU A 1 94 ? 3.326 3.494 9.734 1 96.38 94 LEU A CA 1
ATOM 756 C C . LEU A 1 94 ? 3.467 4.934 10.211 1 96.38 94 LEU A C 1
ATOM 758 O O . LEU A 1 94 ? 4.148 5.199 11.203 1 96.38 94 LEU A O 1
ATOM 762 N N . VAL A 1 95 ? 2.865 5.848 9.445 1 97.81 95 VAL A N 1
ATOM 763 C CA . VAL A 1 95 ? 2.721 7.227 9.898 1 97.81 95 VAL A CA 1
ATOM 764 C C . VAL A 1 95 ? 1.39 7.395 10.625 1 97.81 95 VAL A C 1
ATOM 766 O O . VAL A 1 95 ? 1.357 7.816 11.781 1 97.81 95 VAL A O 1
ATOM 769 N N . ALA A 1 96 ? 0.321 7.016 9.945 1 97.19 96 ALA A N 1
ATOM 770 C CA . ALA A 1 96 ? -1.028 7.07 10.5 1 97.19 96 ALA A CA 1
ATOM 771 C C . ALA A 1 96 ? -2.004 6.262 9.648 1 97.19 96 ALA A C 1
ATOM 773 O O . ALA A 1 96 ? -1.78 6.07 8.453 1 97.19 96 ALA A O 1
ATOM 774 N N . SER A 1 97 ? -3.045 5.789 10.258 1 96.06 97 SER A N 1
ATOM 775 C CA . SER A 1 97 ? -4.055 5 9.562 1 96.06 97 SER A CA 1
ATOM 776 C C . SER A 1 97 ? -5.402 5.078 10.273 1 96.06 97 SER A C 1
ATOM 778 O O . SER A 1 97 ? -5.461 5.168 11.5 1 96.06 97 SER A O 1
ATOM 780 N N . THR A 1 98 ? -6.438 4.984 9.438 1 94.88 98 THR A N 1
ATOM 781 C CA . THR A 1 98 ? -7.773 4.871 10.008 1 94.88 98 THR A CA 1
ATOM 782 C C . THR A 1 98 ? -8.039 3.445 10.484 1 94.88 98 THR A C 1
ATOM 784 O O . THR A 1 98 ? -8.969 3.205 11.258 1 94.88 98 THR A O 1
ATOM 787 N N . GLU A 1 99 ? -7.285 2.514 9.984 1 88.56 99 GLU A N 1
ATOM 788 C CA . GLU A 1 99 ? -7.453 1.103 10.32 1 88.56 99 GLU A CA 1
ATOM 789 C C . GLU A 1 99 ? -6.543 0.698 11.477 1 88.56 99 GLU A C 1
ATOM 791 O O . GLU A 1 99 ? -5.531 1.352 11.734 1 88.56 99 GLU A O 1
ATOM 796 N N . ALA A 1 100 ? -7.105 -0.322 12.109 1 79.75 100 ALA A N 1
ATOM 797 C CA . ALA A 1 100 ? -6.234 -0.928 13.109 1 79.75 100 ALA A CA 1
ATOM 798 C C . ALA A 1 100 ? -5.098 -1.706 12.453 1 79.75 100 ALA A C 1
ATOM 800 O O . ALA A 1 100 ? -5.281 -2.295 11.383 1 79.75 100 ALA A O 1
ATOM 801 N N . PHE A 1 101 ? -3.984 -1.392 12.93 1 70.06 101 PHE A N 1
ATOM 802 C CA . PHE A 1 101 ? -2.805 -2.08 12.422 1 70.06 101 PHE A CA 1
ATOM 803 C C . PHE A 1 101 ? -2.377 -3.193 13.367 1 70.06 101 PHE A C 1
ATOM 805 O O . PHE A 1 101 ? -2.6 -3.107 14.578 1 70.06 101 PHE A O 1
ATOM 812 N N . LEU A 1 102 ? -1.964 -4.242 12.75 1 61.94 102 LEU A N 1
ATOM 813 C CA . LEU A 1 102 ? -1.491 -5.375 13.531 1 61.94 102 LEU A CA 1
ATOM 814 C C . LEU A 1 102 ? -0.514 -4.918 14.609 1 61.94 102 LEU A C 1
ATOM 816 O O . LEU A 1 102 ? 0.424 -4.168 14.328 1 61.94 102 LEU A O 1
ATOM 820 N N . GLY A 1 103 ? -0.804 -5.199 15.945 1 54.75 103 GLY A N 1
ATOM 821 C CA . GLY A 1 103 ? -0.018 -4.895 17.125 1 54.75 103 GLY A CA 1
ATOM 822 C C . GLY A 1 103 ? -0.386 -3.566 17.766 1 54.75 103 GLY A C 1
ATOM 823 O O . GLY A 1 103 ? 0.066 -3.254 18.875 1 54.75 103 GLY A O 1
ATOM 824 N N . ARG A 1 104 ? -0.832 -2.617 17 1 54.22 104 ARG A N 1
ATOM 825 C CA . ARG A 1 104 ? -1.225 -1.372 17.656 1 54.22 104 ARG A CA 1
ATOM 826 C C . ARG A 1 104 ? -2.742 -1.219 17.672 1 54.22 104 ARG A C 1
ATOM 828 O O . ARG A 1 104 ? -3.422 -1.599 16.719 1 54.22 104 ARG A O 1
ATOM 835 N N . GLY A 1 105 ? -3.352 -1.532 18.875 1 41 105 GLY A N 1
ATOM 836 C CA . GLY A 1 105 ? -4.766 -1.298 19.109 1 41 105 GLY A CA 1
ATOM 837 C C . GLY A 1 105 ? -5.273 -0.014 18.484 1 41 105 GLY A C 1
ATOM 838 O O . GLY A 1 105 ? -4.488 0.881 18.156 1 41 105 GLY A O 1
ATOM 839 N N . ILE A 1 106 ? -6.453 -0.101 18.016 1 38.97 106 ILE A N 1
ATOM 840 C CA . ILE A 1 106 ? -7.07 1.137 17.547 1 38.97 106 ILE A CA 1
ATOM 841 C C . ILE A 1 106 ? -7.023 2.184 18.656 1 38.97 106 ILE A C 1
ATOM 843 O O . ILE A 1 106 ? -7.105 1.848 19.844 1 38.97 106 ILE A O 1
ATOM 847 N N . MET B 1 1 ? -15.867 1.111 -5.988 1 86 1 MET B N 1
ATOM 848 C CA . MET B 1 1 ? -14.742 1.115 -5.059 1 86 1 MET B CA 1
ATOM 849 C C . MET B 1 1 ? -13.469 1.576 -5.754 1 86 1 MET B C 1
ATOM 851 O O . MET B 1 1 ? -13.242 1.258 -6.922 1 86 1 MET B O 1
ATOM 855 N N . LYS B 1 2 ? -12.805 2.525 -5.121 1 91.69 2 LYS B N 1
ATOM 856 C CA . LYS B 1 2 ? -11.578 3.102 -5.668 1 91.69 2 LYS B CA 1
ATOM 857 C C . LYS B 1 2 ? -10.398 2.885 -4.723 1 91.69 2 LYS B C 1
ATOM 859 O O . LYS B 1 2 ? -10.516 3.115 -3.516 1 91.69 2 LYS B O 1
ATOM 864 N N . ILE B 1 3 ? -9.25 2.434 -5.316 1 94.44 3 ILE B N 1
ATOM 865 C CA . ILE B 1 3 ? -8.016 2.26 -4.562 1 94.44 3 ILE B CA 1
ATOM 866 C C . ILE B 1 3 ? -6.914 3.123 -5.172 1 94.44 3 ILE B C 1
ATOM 868 O O . ILE B 1 3 ? -6.609 3.006 -6.363 1 94.44 3 ILE B O 1
ATOM 872 N N . VAL B 1 4 ? -6.352 3.969 -4.41 1 96.31 4 VAL B N 1
ATOM 873 C CA . VAL B 1 4 ? -5.371 4.926 -4.91 1 96.31 4 VAL B CA 1
ATOM 874 C C . VAL B 1 4 ? -4.098 4.848 -4.07 1 96.31 4 VAL B C 1
ATOM 876 O O . VAL B 1 4 ? -4.16 4.812 -2.838 1 96.31 4 VAL B O 1
ATOM 879 N N . ARG B 1 5 ? -3 4.805 -4.742 1 97.94 5 ARG B N 1
ATOM 880 C CA . ARG B 1 5 ? -1.691 4.938 -4.109 1 97.94 5 ARG B CA 1
ATOM 881 C C . ARG B 1 5 ? -1.001 6.227 -4.543 1 97.94 5 ARG B C 1
ATOM 883 O O . ARG B 1 5 ? -0.993 6.562 -5.727 1 97.94 5 ARG B O 1
ATOM 890 N N . VAL B 1 6 ? -0.43 6.949 -3.621 1 98.19 6 VAL B N 1
ATOM 891 C CA . VAL B 1 6 ? 0.293 8.18 -3.916 1 98.19 6 VAL B CA 1
ATOM 892 C C . VAL B 1 6 ? 1.689 8.125 -3.301 1 98.19 6 VAL B C 1
ATOM 894 O O . VAL B 1 6 ? 1.839 7.836 -2.111 1 98.19 6 VAL B O 1
ATOM 897 N N . ASN B 1 7 ? 2.686 8.359 -4.066 1 98.19 7 ASN B N 1
ATOM 898 C CA . ASN B 1 7 ? 4.07 8.422 -3.611 1 98.19 7 ASN B CA 1
ATOM 899 C C . ASN B 1 7 ? 4.684 9.789 -3.875 1 98.19 7 ASN B C 1
ATOM 901 O O . ASN B 1 7 ? 4.441 10.398 -4.922 1 98.19 7 ASN B O 1
ATOM 905 N N . TYR B 1 8 ? 5.41 10.266 -2.963 1 98.81 8 TYR B N 1
ATOM 906 C CA . TYR B 1 8 ? 6.18 11.5 -3.129 1 98.81 8 TYR B CA 1
ATOM 907 C C . TYR B 1 8 ? 7.324 11.562 -2.125 1 98.81 8 TYR B C 1
ATOM 909 O O . TYR B 1 8 ? 7.352 10.805 -1.156 1 98.81 8 TYR B O 1
ATOM 917 N N . THR B 1 9 ? 8.273 12.461 -2.359 1 98.88 9 THR B N 1
ATOM 918 C CA . THR B 1 9 ? 9.414 12.633 -1.469 1 98.88 9 THR B CA 1
ATOM 919 C C . THR B 1 9 ? 9.523 14.078 -1.002 1 98.88 9 THR B C 1
ATOM 921 O O . THR B 1 9 ? 9.594 15 -1.821 1 98.88 9 THR B O 1
ATOM 924 N N . THR B 1 10 ? 9.531 14.25 0.262 1 98.88 10 THR B N 1
ATOM 925 C CA . THR B 1 10 ? 9.719 15.578 0.847 1 98.88 10 THR B CA 1
ATOM 926 C C . THR B 1 10 ? 11.203 15.859 1.067 1 98.88 10 THR B C 1
ATOM 928 O O . THR B 1 10 ? 12.055 15.008 0.802 1 98.88 10 THR B O 1
ATOM 931 N N . THR B 1 11 ? 11.492 17.125 1.469 1 98.38 11 THR B N 1
ATOM 932 C CA . THR B 1 11 ? 12.805 17.391 2.039 1 98.38 11 THR B CA 1
ATOM 933 C C . THR B 1 11 ? 12.906 16.812 3.455 1 98.38 11 THR B C 1
ATOM 935 O O . THR B 1 11 ? 11.883 16.531 4.086 1 98.38 11 THR B O 1
ATOM 938 N N . ALA B 1 12 ? 14.117 16.625 3.83 1 97.94 12 ALA B N 1
ATOM 939 C CA . ALA B 1 12 ? 14.336 16.141 5.191 1 97.94 12 ALA B CA 1
ATOM 940 C C . ALA B 1 12 ? 13.766 17.109 6.215 1 97.94 12 ALA B C 1
ATOM 942 O O . ALA B 1 12 ? 13.258 16.703 7.262 1 97.94 12 ALA B O 1
ATOM 943 N N . GLU B 1 13 ? 13.859 18.359 5.953 1 98.06 13 GLU B N 1
ATOM 944 C CA . GLU B 1 13 ? 13.406 19.406 6.871 1 98.06 13 GLU B CA 1
ATOM 945 C C . GLU B 1 13 ? 11.883 19.391 7.02 1 98.06 13 GLU B C 1
ATOM 947 O O . GLU B 1 13 ? 11.359 19.641 8.102 1 98.06 13 GLU B O 1
ATOM 952 N N . PHE B 1 14 ? 11.234 19.078 5.953 1 98.69 14 PHE B N 1
ATOM 953 C CA . PHE B 1 14 ? 9.781 19.172 5.957 1 98.69 14 PHE B CA 1
ATOM 954 C C . PHE B 1 14 ? 9.156 17.859 6.41 1 98.69 14 PHE B C 1
ATOM 956 O O . PHE B 1 14 ? 7.973 17.828 6.762 1 98.69 14 PHE B O 1
ATOM 963 N N . ALA B 1 15 ? 9.844 16.766 6.426 1 98.75 15 ALA B N 1
ATOM 964 C CA . ALA B 1 15 ? 9.312 15.43 6.691 1 98.75 15 ALA B CA 1
ATOM 965 C C . ALA B 1 15 ? 8.586 15.391 8.039 1 98.75 15 ALA B C 1
ATOM 967 O O . ALA B 1 15 ? 7.473 14.875 8.133 1 98.75 15 ALA B O 1
ATOM 968 N N . PRO B 1 16 ? 9.156 15.961 9.094 1 98.56 16 PRO B N 1
ATOM 969 C CA . PRO B 1 16 ? 8.438 15.922 10.367 1 98.56 16 PRO B CA 1
ATOM 970 C C . PRO B 1 16 ? 7.133 16.719 10.336 1 98.56 16 PRO B C 1
ATOM 972 O O . PRO B 1 16 ? 6.145 16.312 10.953 1 98.56 16 PRO B O 1
ATOM 975 N N . VAL B 1 17 ? 7.141 17.812 9.68 1 98.75 17 VAL B N 1
ATOM 976 C CA . VAL B 1 17 ? 5.93 18.625 9.547 1 98.75 17 VAL B CA 1
ATOM 977 C C . VAL B 1 17 ? 4.875 17.844 8.758 1 98.75 17 VAL B C 1
ATOM 979 O O . VAL B 1 17 ? 3.699 17.828 9.125 1 98.75 17 VAL B O 1
ATOM 982 N N . ASN B 1 18 ? 5.359 17.25 7.652 1 98.81 18 ASN B N 1
ATOM 983 C CA . ASN B 1 18 ? 4.461 16.438 6.832 1 98.81 18 ASN B CA 1
ATOM 984 C C . ASN B 1 18 ? 3.807 15.32 7.648 1 98.81 18 ASN B C 1
ATOM 986 O O . ASN B 1 18 ? 2.604 15.086 7.527 1 98.81 18 ASN B O 1
ATOM 990 N N . LYS B 1 19 ? 4.547 14.625 8.453 1 98.75 19 LYS B N 1
ATOM 991 C CA . LYS B 1 19 ? 4.047 13.562 9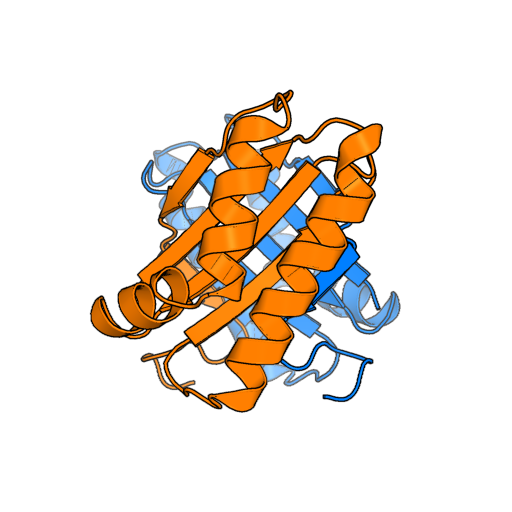.32 1 98.75 19 LYS B CA 1
ATOM 992 C C . LYS B 1 19 ? 2.936 14.086 10.234 1 98.75 19 LYS B C 1
ATOM 994 O O . LYS B 1 19 ? 1.871 13.469 10.336 1 98.75 19 LYS B O 1
ATOM 999 N N . ALA B 1 20 ? 3.201 15.18 10.852 1 98.81 20 ALA B N 1
ATOM 1000 C CA . ALA B 1 20 ? 2.225 15.758 11.773 1 98.81 20 ALA B CA 1
ATOM 1001 C C . ALA B 1 20 ? 0.934 16.125 11.039 1 98.81 20 ALA B C 1
ATOM 1003 O O . ALA B 1 20 ? -0.161 15.938 11.578 1 98.81 20 ALA B O 1
ATOM 1004 N N . ASN B 1 21 ? 1.098 16.641 9.852 1 98.88 21 ASN B N 1
ATOM 1005 C CA . ASN B 1 21 ? -0.074 16.984 9.055 1 98.88 21 ASN B CA 1
ATOM 1006 C C . ASN B 1 21 ? -0.91 15.758 8.719 1 98.88 21 ASN B C 1
ATOM 1008 O O . ASN B 1 21 ? -2.141 15.797 8.789 1 98.88 21 ASN B O 1
ATOM 1012 N N . ILE B 1 22 ? -0.3 14.688 8.359 1 98.81 22 ILE B N 1
ATOM 1013 C CA . ILE B 1 22 ? -0.973 13.445 8 1 98.81 22 ILE B CA 1
ATOM 1014 C C . ILE B 1 22 ? -1.686 12.867 9.227 1 98.81 22 ILE B C 1
ATOM 1016 O O . ILE B 1 22 ? -2.82 12.398 9.125 1 98.81 22 ILE B O 1
ATOM 1020 N N . GLU B 1 23 ? -1.013 12.93 10.383 1 98.5 23 GLU B N 1
ATOM 1021 C CA . GLU B 1 23 ? -1.634 12.477 11.625 1 98.5 23 GLU B CA 1
ATOM 1022 C C . GLU B 1 23 ? -2.893 13.289 11.93 1 98.5 23 GLU B C 1
ATOM 1024 O O . GLU B 1 23 ? -3.879 12.742 12.43 1 98.5 23 GLU B O 1
ATOM 1029 N N . ALA B 1 24 ? -2.854 14.562 11.672 1 98.62 24 ALA B N 1
ATOM 1030 C CA . ALA B 1 24 ? -4.016 15.422 11.883 1 98.62 24 ALA B CA 1
ATOM 1031 C C . ALA B 1 24 ? -5.18 15 10.992 1 98.62 24 ALA B C 1
ATOM 1033 O O . ALA B 1 24 ? -6.34 15.047 11.414 1 98.62 24 ALA B O 1
ATOM 1034 N N . ILE B 1 25 ? -4.941 14.586 9.75 1 98.56 25 ILE B N 1
ATOM 1035 C CA . ILE B 1 25 ? -5.973 14.117 8.828 1 98.56 25 ILE B CA 1
ATOM 1036 C C . ILE B 1 25 ? -6.641 12.867 9.398 1 98.56 25 ILE B C 1
ATOM 1038 O O . ILE B 1 25 ? -7.871 12.773 9.438 1 98.56 25 ILE B O 1
ATOM 1042 N N . VAL B 1 26 ? -5.848 11.922 9.867 1 97.81 26 VAL B N 1
ATOM 1043 C CA . VAL B 1 26 ? -6.375 10.664 10.383 1 97.81 26 VAL B CA 1
ATOM 1044 C C . VAL B 1 26 ? -7.188 10.922 11.648 1 97.81 26 VAL B C 1
ATOM 1046 O O . VAL B 1 26 ? -8.242 10.32 11.852 1 97.81 26 VAL B O 1
ATOM 1049 N N . HIS B 1 27 ? -6.656 11.836 12.477 1 97.5 27 HIS B N 1
ATOM 1050 C CA . HIS B 1 27 ? -7.41 12.211 13.664 1 97.5 27 HIS B CA 1
ATOM 1051 C C . HIS B 1 27 ? -8.797 12.727 13.305 1 97.5 27 HIS B C 1
ATOM 1053 O O . HIS B 1 27 ? -9.797 12.289 13.883 1 97.5 27 HIS B O 1
ATOM 1059 N N . GLU B 1 28 ? -8.812 13.602 12.352 1 98 28 GLU B N 1
ATOM 1060 C CA . GLU B 1 28 ? -10.094 14.172 11.938 1 98 28 GLU B CA 1
ATOM 1061 C C . GLU B 1 28 ? -10.992 13.109 11.305 1 98 28 GLU B C 1
ATOM 1063 O O . GLU B 1 28 ? -12.203 13.086 11.547 1 98 28 GLU B O 1
ATOM 1068 N N . LEU B 1 29 ? -10.477 12.195 10.5 1 97.06 29 LEU B N 1
ATOM 1069 C CA . LEU B 1 29 ? -11.234 11.125 9.875 1 97.06 29 LEU B CA 1
ATOM 1070 C C . LEU B 1 29 ? -11.828 10.188 10.922 1 97.06 29 LEU B C 1
ATOM 1072 O O . LEU B 1 29 ? -12.961 9.719 10.773 1 97.06 29 LEU B O 1
ATOM 1076 N N . LYS B 1 30 ? -11.008 9.922 11.898 1 94.88 30 LYS B N 1
ATOM 1077 C CA . LYS B 1 30 ? -11.492 9.055 12.961 1 94.88 30 LYS B CA 1
ATOM 1078 C C . LYS B 1 30 ? -12.648 9.695 13.719 1 94.88 30 LYS B C 1
ATOM 1080 O O . LYS B 1 30 ? -13.594 9.008 14.117 1 94.88 30 LYS B O 1
ATOM 1085 N N . GLU B 1 31 ? -12.586 10.984 13.898 1 95.62 31 GLU B N 1
ATOM 1086 C CA . GLU B 1 31 ? -13.68 11.711 14.539 1 95.62 31 GLU B CA 1
ATOM 1087 C C . GLU B 1 31 ? -14.953 11.648 13.703 1 95.62 31 GLU B C 1
ATOM 1089 O O . GLU B 1 31 ? -16.062 11.586 14.25 1 95.62 31 GLU B O 1
ATOM 1094 N N . LEU B 1 32 ? -14.789 11.664 12.406 1 94.12 32 LEU B N 1
ATOM 1095 C CA . LEU B 1 32 ? -15.914 11.578 11.492 1 94.12 32 LEU B CA 1
ATOM 1096 C C . LEU B 1 32 ? -16.516 10.172 11.492 1 94.12 32 LEU B C 1
ATOM 1098 O O . LEU B 1 32 ? -17.703 10 11.227 1 94.12 32 LEU B O 1
ATOM 1102 N N . ASP B 1 33 ? -15.695 9.195 11.711 1 90.31 33 ASP B N 1
ATOM 1103 C CA . ASP B 1 33 ? -16.047 7.781 11.75 1 90.31 33 ASP B CA 1
ATOM 1104 C C . ASP B 1 33 ? -16.734 7.355 10.453 1 90.31 33 ASP B C 1
ATOM 1106 O O . ASP B 1 33 ? -17.797 6.711 10.492 1 90.31 33 ASP B O 1
ATOM 1110 N N . HIS B 1 34 ? -16.328 7.879 9.438 1 89.31 34 HIS B N 1
ATOM 1111 C CA . HIS B 1 34 ? -16.906 7.543 8.141 1 89.31 34 HIS B CA 1
ATOM 1112 C C . HIS B 1 34 ? -16.531 6.125 7.723 1 89.31 34 HIS B C 1
ATOM 1114 O O . HIS B 1 34 ? -15.344 5.785 7.668 1 89.31 34 HIS B O 1
ATOM 1120 N N . GLN B 1 35 ? -17.422 5.336 7.234 1 87.25 35 GLN B N 1
ATOM 1121 C CA . GLN B 1 35 ? -17.203 3.916 6.977 1 87.25 35 GLN B CA 1
ATOM 1122 C C . GLN B 1 35 ? -16.703 3.688 5.551 1 87.25 35 GLN B C 1
ATOM 1124 O O . GLN B 1 35 ? -16.203 2.609 5.227 1 87.25 35 GLN B O 1
ATOM 1129 N N . GLY B 1 36 ? -16.781 4.668 4.711 1 91.31 36 GLY B N 1
ATOM 1130 C CA . GLY B 1 36 ? -16.453 4.484 3.307 1 91.31 36 GLY B CA 1
ATOM 1131 C C . GLY B 1 36 ? -15.055 4.965 2.955 1 91.31 36 GLY B C 1
ATOM 1132 O O . GLY B 1 36 ? -14.727 5.113 1.778 1 91.31 36 GLY B O 1
ATOM 1133 N N . ILE B 1 37 ? -14.227 5.27 3.988 1 94.5 37 ILE B N 1
ATOM 1134 C CA . ILE B 1 37 ? -12.875 5.758 3.764 1 94.5 37 ILE B CA 1
ATOM 1135 C C . ILE B 1 37 ? -11.883 4.93 4.578 1 94.5 37 ILE B C 1
ATOM 1137 O O . ILE B 1 37 ? -11.961 4.883 5.809 1 94.5 37 ILE B O 1
ATOM 1141 N N . LYS B 1 38 ? -11.062 4.203 3.926 1 93.69 38 LYS B N 1
ATOM 1142 C CA . LYS B 1 38 ? -9.852 3.648 4.516 1 93.69 38 LYS B CA 1
ATOM 1143 C C . LYS B 1 38 ? -8.617 4.426 4.066 1 93.69 38 LYS B C 1
ATOM 1145 O O . LYS B 1 38 ? -8.258 4.402 2.885 1 93.69 38 LYS B O 1
ATOM 1150 N N . TYR B 1 39 ? -8.062 5.152 4.961 1 96.25 39 TYR B N 1
ATOM 1151 C CA . TYR B 1 39 ? -6.949 6.059 4.699 1 96.25 39 TYR B CA 1
ATOM 1152 C C . TYR B 1 39 ? -5.734 5.68 5.539 1 96.25 39 TYR B C 1
ATOM 1154 O O . TYR B 1 39 ? -5.824 5.59 6.766 1 96.25 39 TYR B O 1
ATOM 1162 N N . SER B 1 40 ? -4.617 5.422 4.875 1 96.69 40 SER B N 1
ATOM 1163 C CA . SER B 1 40 ? -3.371 5.117 5.574 1 96.69 40 SER B CA 1
ATOM 1164 C C . SER B 1 40 ? -2.174 5.742 4.867 1 96.69 40 SER B C 1
ATOM 1166 O O . SER B 1 40 ? -2.221 5.992 3.66 1 96.69 40 SER B O 1
ATOM 1168 N N . CYS B 1 41 ? -1.193 6.027 5.695 1 98.31 41 CYS B N 1
ATOM 1169 C CA . CYS B 1 41 ? 0.066 6.547 5.176 1 98.31 41 CYS B CA 1
ATOM 1170 C C . CYS B 1 41 ? 1.255 5.891 5.867 1 98.31 41 CYS B C 1
ATOM 1172 O O . CYS B 1 41 ? 1.241 5.691 7.082 1 98.31 41 CYS B O 1
ATOM 1174 N N . TRP B 1 42 ? 2.262 5.664 5.008 1 97.88 42 TRP B N 1
ATOM 1175 C CA . TRP B 1 42 ? 3.514 5.066 5.461 1 97.88 42 TRP B CA 1
ATOM 1176 C C . TRP B 1 42 ? 4.711 5.887 4.988 1 97.88 42 TRP B C 1
ATOM 1178 O O . TRP B 1 42 ? 4.602 6.66 4.035 1 97.88 42 TRP B O 1
ATOM 1188 N N . ILE B 1 43 ? 5.793 5.695 5.715 1 98.56 43 ILE B N 1
ATOM 1189 C CA . ILE B 1 43 ? 7.035 6.367 5.34 1 98.56 43 ILE B CA 1
ATOM 1190 C C . ILE B 1 43 ? 8.125 5.328 5.078 1 98.56 43 ILE B C 1
ATOM 1192 O O . ILE B 1 43 ? 8.188 4.305 5.766 1 98.56 43 ILE B O 1
ATOM 1196 N N . LEU B 1 44 ? 8.945 5.559 4.023 1 98 44 LEU B N 1
ATOM 1197 C CA . LEU B 1 44 ? 10.023 4.66 3.627 1 98 44 LEU B CA 1
ATOM 1198 C C . LEU B 1 44 ? 11.242 4.836 4.527 1 98 44 LEU B C 1
ATOM 1200 O O . LEU B 1 44 ? 11.305 5.777 5.32 1 98 44 LEU B O 1
ATOM 1204 N N . PRO B 1 45 ? 12.242 3.947 4.402 1 97.12 45 PRO B N 1
ATOM 1205 C CA . PRO B 1 45 ? 13.398 3.961 5.305 1 97.12 45 PRO B CA 1
ATOM 1206 C C . PRO B 1 45 ? 14.242 5.227 5.164 1 97.12 45 PRO B C 1
ATOM 1208 O O . PRO B 1 45 ? 14.953 5.602 6.098 1 97.12 45 PRO B O 1
ATOM 1211 N N . ASP B 1 46 ? 14.109 5.906 4.035 1 97.62 46 ASP B N 1
ATOM 1212 C CA . ASP B 1 46 ? 14.906 7.113 3.84 1 97.62 46 ASP B CA 1
ATOM 1213 C C . ASP B 1 46 ? 14.406 8.258 4.719 1 97.62 46 ASP B C 1
ATOM 1215 O O . ASP B 1 46 ? 15.039 9.312 4.801 1 97.62 46 ASP B O 1
ATOM 1219 N N . GLY B 1 47 ? 13.227 8.094 5.293 1 97.88 47 GLY B N 1
ATOM 1220 C CA . GLY B 1 47 ? 12.695 9.031 6.27 1 97.88 47 GLY B CA 1
ATOM 1221 C C . GLY B 1 47 ? 12.047 10.25 5.633 1 97.88 47 GLY B C 1
ATOM 1222 O O . GLY B 1 47 ? 11.664 11.188 6.332 1 97.88 47 GLY B O 1
ATOM 1223 N N . LYS B 1 48 ? 11.953 10.242 4.285 1 98.62 48 LYS B N 1
ATOM 1224 C CA . LYS B 1 48 ? 11.406 11.445 3.652 1 98.62 48 LYS B CA 1
ATOM 1225 C C . LYS B 1 48 ? 10.469 11.078 2.506 1 98.62 48 LYS B C 1
ATOM 1227 O O . LYS B 1 48 ? 9.812 11.953 1.934 1 98.62 48 LYS B O 1
ATOM 1232 N N . THR B 1 49 ? 10.414 9.812 2.066 1 98.56 49 THR B N 1
ATOM 1233 C CA . THR B 1 49 ? 9.477 9.352 1.044 1 98.56 49 THR B CA 1
ATOM 1234 C C . THR B 1 49 ? 8.227 8.758 1.683 1 98.56 49 THR B C 1
ATOM 1236 O O . THR B 1 49 ? 8.32 7.871 2.533 1 98.56 49 THR B O 1
ATOM 1239 N N . PHE B 1 50 ? 7.07 9.336 1.283 1 98.88 50 PHE B N 1
ATOM 1240 C CA . PHE B 1 50 ? 5.781 8.945 1.844 1 98.88 50 PHE B CA 1
ATOM 1241 C C . PHE B 1 50 ? 4.949 8.195 0.812 1 98.88 50 PHE B C 1
ATOM 1243 O O . PHE B 1 50 ? 5.012 8.5 -0.382 1 98.88 50 PHE B O 1
ATOM 1250 N N . MET B 1 51 ? 4.234 7.246 1.33 1 98.69 51 MET B N 1
ATOM 1251 C CA . MET B 1 51 ? 3.264 6.512 0.525 1 98.69 51 MET B CA 1
ATOM 1252 C C . MET B 1 51 ? 1.89 6.52 1.187 1 98.69 51 MET B C 1
ATOM 1254 O O . MET B 1 51 ? 1.713 5.957 2.268 1 98.69 51 MET B O 1
ATOM 1258 N N . HIS B 1 52 ? 0.927 7.156 0.53 1 98.5 52 HIS B N 1
ATOM 1259 C CA . HIS B 1 52 ? -0.475 7.023 0.912 1 98.5 52 HIS B CA 1
ATOM 1260 C C . HIS B 1 52 ? -1.126 5.836 0.215 1 98.5 52 HIS B C 1
ATOM 1262 O O . HIS B 1 52 ? -0.827 5.551 -0.946 1 98.5 52 HIS B O 1
ATOM 1268 N N . PHE B 1 53 ? -1.875 5.148 0.934 1 96.56 53 PHE B N 1
ATOM 1269 C CA . PHE B 1 53 ? -2.688 4.066 0.396 1 96.56 53 PHE B CA 1
ATOM 1270 C C . PHE B 1 53 ? -4.137 4.203 0.847 1 96.56 53 PHE B C 1
ATOM 1272 O O . PHE B 1 53 ? -4.488 3.803 1.959 1 96.56 53 PHE B O 1
ATOM 1279 N N . ASP B 1 54 ? -4.996 4.633 -0.174 1 96.06 54 ASP B N 1
ATOM 1280 C CA . ASP B 1 54 ? -6.355 5.031 0.192 1 96.06 54 ASP B CA 1
ATOM 1281 C C . ASP B 1 54 ? -7.391 4.195 -0.558 1 96.06 54 ASP B C 1
ATOM 1283 O O . ASP B 1 54 ? -7.238 3.938 -1.753 1 96.06 54 ASP B O 1
ATOM 1287 N N . GLN B 1 55 ? -8.367 3.809 0.15 1 94.12 55 GLN B N 1
ATOM 1288 C CA . GLN B 1 55 ? -9.523 3.117 -0.411 1 94.12 55 GLN B CA 1
ATOM 1289 C C . GLN B 1 55 ? -10.805 3.908 -0.174 1 94.12 55 GLN B C 1
ATOM 1291 O O . GLN B 1 55 ? -11.062 4.359 0.943 1 94.12 55 GLN B O 1
ATOM 1296 N N . PHE B 1 56 ? -11.531 4.062 -1.251 1 94.25 56 PHE B N 1
ATOM 1297 C CA . PHE B 1 56 ? -12.781 4.809 -1.196 1 94.25 56 PHE B CA 1
ATOM 1298 C C . PHE B 1 56 ? -13.938 3.959 -1.713 1 94.25 56 PHE B C 1
ATOM 1300 O O . PHE B 1 56 ? -13.844 3.361 -2.785 1 94.25 56 PHE B O 1
ATOM 1307 N N . GLU B 1 57 ? -15.062 3.994 -0.953 1 92.31 57 GLU B N 1
ATOM 1308 C CA . GLU B 1 57 ? -16.25 3.268 -1.381 1 92.31 57 GLU B CA 1
ATOM 1309 C C . GLU B 1 57 ? -16.812 3.85 -2.67 1 92.31 57 GLU B C 1
ATOM 1311 O O . GLU B 1 57 ? -17.344 3.117 -3.512 1 92.31 57 GLU B O 1
ATOM 1316 N N . ASN B 1 58 ? -16.828 5.156 -2.76 1 90.94 58 ASN B N 1
ATOM 1317 C CA . ASN B 1 58 ? -17.297 5.887 -3.926 1 90.94 58 ASN B CA 1
ATOM 1318 C C . ASN B 1 58 ? -16.656 7.27 -4.027 1 90.94 58 ASN B C 1
ATOM 1320 O O . ASN B 1 58 ? -15.836 7.637 -3.186 1 90.94 58 ASN B O 1
ATOM 1324 N N . GLU B 1 59 ? -16.984 7.965 -5.094 1 92 59 GLU B N 1
ATOM 1325 C CA . GLU B 1 59 ? -16.406 9.281 -5.348 1 92 59 GLU B CA 1
ATOM 1326 C C . GLU B 1 59 ? -16.781 10.266 -4.25 1 92 59 GLU B C 1
ATOM 1328 O O . GLU B 1 59 ? -15.992 11.156 -3.914 1 92 59 GLU B O 1
ATOM 1333 N N . GLU B 1 60 ? -17.922 10.148 -3.648 1 93.81 60 GLU B N 1
ATOM 1334 C CA . GLU B 1 60 ? -18.344 11.039 -2.57 1 93.81 60 GLU B CA 1
ATOM 1335 C C . GLU B 1 60 ? -17.438 10.906 -1.354 1 93.81 60 GLU B C 1
ATOM 1337 O O . GLU B 1 60 ? -17.125 11.906 -0.702 1 93.81 60 GLU B O 1
ATOM 1342 N N . ALA B 1 61 ? -17.047 9.734 -1.053 1 93.69 61 ALA B N 1
ATOM 1343 C CA . ALA B 1 61 ? -16.109 9.508 0.051 1 93.69 61 ALA B CA 1
ATOM 1344 C C . ALA B 1 61 ? -14.797 10.234 -0.186 1 93.69 61 ALA B C 1
ATOM 1346 O O . ALA B 1 61 ? -14.203 10.789 0.748 1 93.69 61 ALA B O 1
ATOM 1347 N N . HIS B 1 62 ? -14.352 10.203 -1.368 1 94.62 62 HIS B N 1
ATOM 1348 C CA . HIS B 1 62 ? -13.133 10.922 -1.727 1 94.62 62 HIS B CA 1
ATOM 1349 C C . HIS B 1 62 ? -13.281 12.422 -1.476 1 94.62 62 HIS B C 1
ATOM 1351 O O . HIS B 1 62 ? -12.367 13.055 -0.951 1 94.62 62 HIS B O 1
ATOM 1357 N N . LYS B 1 63 ? -14.422 12.992 -1.774 1 95.88 63 LYS B N 1
ATOM 1358 C CA . LYS B 1 63 ? -14.695 14.406 -1.565 1 95.88 63 LYS B CA 1
ATOM 1359 C C . LYS B 1 63 ? -14.727 14.75 -0.078 1 95.88 63 LYS B C 1
ATOM 1361 O O . LYS B 1 63 ? -14.336 15.844 0.321 1 95.88 63 LYS B O 1
ATOM 1366 N N . VAL B 1 64 ? -15.234 13.82 0.658 1 96.62 64 VAL B N 1
ATOM 1367 C CA . VAL B 1 64 ? -15.219 14.016 2.104 1 96.62 64 VAL B CA 1
ATOM 1368 C C . VAL B 1 64 ? -13.789 14.211 2.588 1 96.62 64 VAL B C 1
ATOM 1370 O O . VAL B 1 64 ? -13.492 15.172 3.297 1 96.62 64 VAL B O 1
ATOM 1373 N N . LEU B 1 65 ? -12.867 13.367 2.178 1 97.06 65 LEU B N 1
ATOM 1374 C CA . LEU B 1 65 ? -11.469 13.461 2.592 1 97.06 65 LEU B CA 1
ATOM 1375 C C . LEU B 1 65 ? -10.867 14.805 2.176 1 97.06 65 LEU B C 1
ATOM 1377 O O . LEU B 1 65 ? -10.305 15.523 3.004 1 97.06 65 LEU B O 1
ATOM 1381 N N . THR B 1 66 ? -11.047 15.188 0.915 1 96.88 66 THR B N 1
ATOM 1382 C CA . THR B 1 66 ? -10.383 16.359 0.368 1 96.88 66 THR B CA 1
ATOM 1383 C C . THR B 1 66 ? -11.055 17.641 0.853 1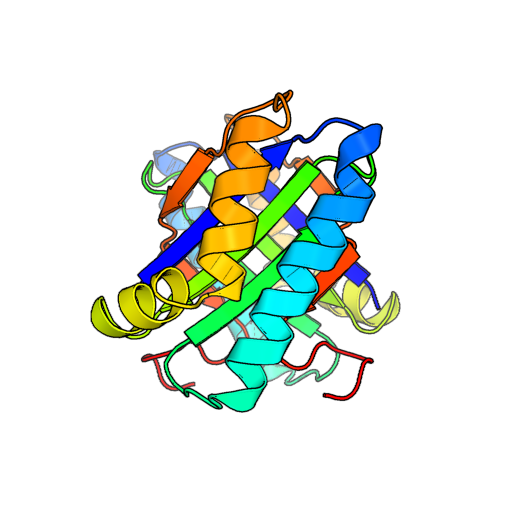 96.88 66 THR B C 1
ATOM 1385 O O . THR B 1 66 ? -10.531 18.734 0.655 1 96.88 66 THR B O 1
ATOM 1388 N N . GLY B 1 67 ? -12.148 17.5 1.49 1 97.56 67 GLY B N 1
ATOM 1389 C CA . GLY B 1 67 ? -12.875 18.641 2.029 1 97.56 67 GLY B CA 1
ATOM 1390 C C . GLY B 1 67 ? -12.484 18.969 3.457 1 97.56 67 GLY B C 1
ATOM 1391 O O . GLY B 1 67 ? -12.844 20.031 3.969 1 97.56 67 GLY B O 1
ATOM 1392 N N . LEU B 1 68 ? -11.844 18.125 4.105 1 98.06 68 LEU B N 1
ATOM 1393 C CA . LEU B 1 68 ? -11.43 18.344 5.488 1 98.06 68 LEU B CA 1
ATOM 1394 C C . LEU B 1 68 ? -10.469 19.516 5.594 1 98.06 68 LEU B C 1
ATOM 1396 O O . LEU B 1 68 ? -9.602 19.703 4.73 1 98.06 68 LEU B O 1
ATOM 1400 N N . ALA B 1 69 ? -10.578 20.281 6.684 1 98.31 69 ALA B N 1
ATOM 1401 C CA . ALA B 1 69 ? -9.656 21.391 6.941 1 98.31 69 ALA B CA 1
ATOM 1402 C C . ALA B 1 69 ? -8.219 20.875 7.066 1 98.31 69 ALA B C 1
ATOM 1404 O O . ALA B 1 69 ? -7.289 21.5 6.551 1 98.31 69 ALA B O 1
ATOM 1405 N N . SER B 1 70 ? -8.047 19.75 7.77 1 98.5 70 SER B N 1
ATOM 1406 C CA . SER B 1 70 ? -6.719 19.172 7.957 1 98.5 70 SER B CA 1
ATOM 1407 C C . SER B 1 70 ? -6.109 18.734 6.625 1 98.5 70 SER B C 1
ATOM 1409 O O . SER B 1 70 ? -4.906 18.891 6.41 1 98.5 70 SER B O 1
ATOM 1411 N N . PHE B 1 71 ? -6.91 18.234 5.723 1 98.69 71 PHE B N 1
ATOM 1412 C CA . PHE B 1 71 ? -6.402 17.844 4.414 1 98.69 71 PHE B CA 1
ATOM 1413 C C . PHE B 1 71 ? -5.988 19.078 3.605 1 98.69 71 PHE B C 1
ATOM 1415 O O . PHE B 1 71 ? -4.93 19.078 2.973 1 98.69 71 PHE B O 1
ATOM 1422 N N . LYS B 1 72 ? -6.812 20.062 3.602 1 98.56 72 LYS B N 1
ATOM 1423 C CA . LYS B 1 72 ? -6.496 21.281 2.861 1 98.56 72 LYS B CA 1
ATOM 1424 C C . LYS B 1 72 ? -5.191 21.906 3.359 1 98.56 72 LYS B C 1
ATOM 1426 O O . LYS B 1 72 ? -4.363 22.344 2.559 1 98.56 72 LYS B O 1
ATOM 1431 N N . LYS B 1 73 ? -5.051 21.953 4.645 1 98.69 73 LYS B N 1
ATOM 1432 C CA . LYS B 1 73 ? -3.799 22.438 5.227 1 98.69 73 LYS B CA 1
ATOM 1433 C C . LYS 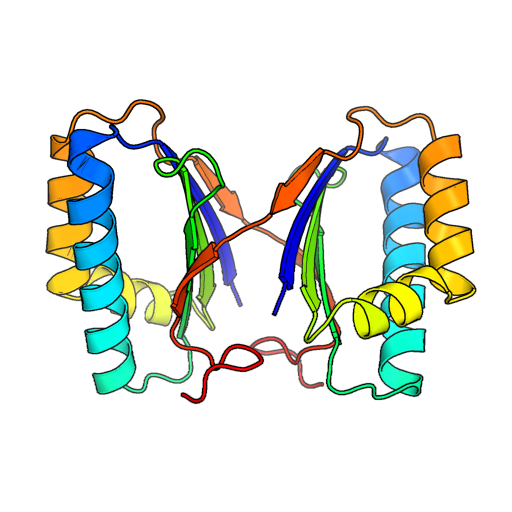B 1 73 ? -2.617 21.594 4.77 1 98.69 73 LYS B C 1
ATOM 1435 O O . LYS B 1 73 ? -1.591 22.125 4.344 1 98.69 73 LYS B O 1
ATOM 1440 N N . PHE B 1 74 ? -2.727 20.25 4.875 1 98.81 74 PHE B N 1
ATOM 1441 C CA . PHE B 1 74 ? -1.706 19.312 4.414 1 98.81 74 PHE B CA 1
ATOM 1442 C C . PHE B 1 74 ? -1.341 19.578 2.961 1 98.81 74 PHE B C 1
ATOM 1444 O O . PHE B 1 74 ? -0.164 19.734 2.629 1 98.81 74 PHE B O 1
ATOM 1451 N N . ASP B 1 75 ? -2.326 19.625 2.107 1 98.19 75 ASP B N 1
ATOM 1452 C CA . ASP B 1 75 ? -2.143 19.781 0.668 1 98.19 75 ASP B CA 1
ATOM 1453 C C . ASP B 1 75 ? -1.427 21.094 0.344 1 98.19 75 ASP B C 1
ATOM 1455 O O . ASP B 1 75 ? -0.461 21.109 -0.422 1 98.19 75 ASP B O 1
ATOM 1459 N N . GLU B 1 76 ? -1.851 22.156 0.954 1 98.44 76 GLU B N 1
ATOM 1460 C CA . GLU B 1 76 ? -1.245 23.469 0.74 1 98.44 76 GLU B CA 1
ATOM 1461 C C . GLU B 1 76 ? 0.216 23.484 1.18 1 98.44 76 GLU B C 1
ATOM 1463 O O . GLU B 1 76 ? 1.092 23.922 0.43 1 98.44 76 GLU B O 1
ATOM 1468 N N . GLN B 1 77 ? 0.459 23 2.352 1 98.75 77 GLN B N 1
ATOM 1469 C CA . GLN B 1 77 ? 1.817 23.031 2.883 1 98.75 77 GLN B CA 1
ATOM 1470 C C . GLN B 1 77 ? 2.725 22.078 2.109 1 98.75 77 GLN B C 1
ATOM 1472 O O . GLN B 1 77 ? 3.91 22.359 1.921 1 98.75 77 GLN B O 1
ATOM 1477 N N . LEU B 1 78 ? 2.184 20.984 1.65 1 98.62 78 LEU B N 1
ATOM 1478 C CA . LEU B 1 78 ? 2.967 20.047 0.856 1 98.62 78 LEU B CA 1
ATOM 1479 C C . LEU B 1 78 ? 3.502 20.719 -0.405 1 98.62 78 LEU B C 1
ATOM 1481 O O . LEU B 1 78 ? 4.707 20.703 -0.655 1 98.62 78 LEU B O 1
ATOM 1485 N N . TRP B 1 79 ? 2.668 21.344 -1.134 1 97.81 79 TRP B N 1
ATOM 1486 C CA . TRP B 1 79 ? 3.053 21.953 -2.402 1 97.81 79 TRP B CA 1
ATOM 1487 C C . TRP B 1 79 ? 3.965 23.141 -2.176 1 97.81 79 TRP B C 1
ATOM 1489 O O . TRP B 1 79 ? 4.82 23.453 -3.01 1 97.81 79 TRP B O 1
ATOM 1499 N N . ALA B 1 80 ? 3.867 23.766 -1.039 1 98 80 ALA B N 1
ATOM 1500 C CA . ALA B 1 80 ? 4.688 24.938 -0.72 1 98 80 ALA B CA 1
ATOM 1501 C C . ALA B 1 80 ? 6.059 24.516 -0.196 1 98 80 ALA B C 1
ATOM 1503 O O . ALA B 1 80 ? 6.973 25.344 -0.111 1 98 80 ALA B O 1
ATOM 1504 N N . SER B 1 81 ? 6.293 23.234 0.149 1 97.69 81 SER B N 1
ATOM 1505 C CA . SER B 1 81 ? 7.438 22.781 0.934 1 97.69 81 SER B CA 1
ATOM 1506 C C . SER B 1 81 ? 8.664 22.578 0.054 1 97.69 81 SER B C 1
ATOM 1508 O O . SER B 1 81 ? 9.781 22.453 0.559 1 97.69 81 SER B O 1
ATOM 1510 N N . GLY B 1 82 ? 8.539 22.641 -1.345 1 97.12 82 GLY B N 1
ATOM 1511 C CA . GLY B 1 82 ? 9.664 22.328 -2.215 1 97.12 82 GLY B CA 1
ATOM 1512 C C . GLY B 1 82 ? 10 20.859 -2.271 1 97.12 82 GLY B C 1
ATOM 1513 O O . GLY B 1 82 ? 11.125 20.453 -1.976 1 97.12 82 GLY B O 1
ATOM 1514 N N . LEU B 1 83 ? 9.125 20.016 -2.822 1 98.31 83 LEU B N 1
ATOM 1515 C CA . LEU B 1 83 ? 9.219 18.562 -2.889 1 98.31 83 LEU B CA 1
ATOM 1516 C C . LEU B 1 83 ? 10.406 18.141 -3.744 1 98.31 83 LEU B C 1
ATOM 1518 O O . LEU B 1 83 ? 10.68 18.734 -4.781 1 98.31 83 LEU B O 1
ATOM 1522 N N . GLU B 1 84 ? 11.086 17.109 -3.211 1 98.69 84 GLU B N 1
ATOM 1523 C CA . GLU B 1 84 ? 12.125 16.5 -4.039 1 98.69 84 GLU B CA 1
ATOM 1524 C C . GLU B 1 84 ? 11.508 15.695 -5.188 1 98.69 84 GLU B C 1
ATOM 1526 O O . GLU B 1 84 ? 12.062 15.656 -6.285 1 98.69 84 GLU B O 1
ATOM 1531 N N . THR B 1 85 ? 10.469 14.953 -4.906 1 98.44 85 THR B N 1
ATOM 1532 C CA . THR B 1 85 ? 9.656 14.273 -5.914 1 98.44 85 THR B CA 1
ATOM 1533 C C . THR B 1 85 ? 8.18 14.586 -5.711 1 98.44 85 THR B C 1
ATOM 1535 O O . THR B 1 85 ? 7.648 14.43 -4.609 1 98.44 85 THR B O 1
ATOM 1538 N N . GLU B 1 86 ? 7.555 14.938 -6.852 1 98.19 86 GLU B N 1
ATOM 1539 C CA . GLU B 1 86 ? 6.145 15.312 -6.801 1 98.19 86 GLU B CA 1
ATOM 1540 C C . GLU B 1 86 ? 5.258 14.078 -6.66 1 98.19 86 GLU B C 1
ATOM 1542 O O . GLU B 1 86 ? 5.668 12.969 -7.008 1 98.19 86 GLU B O 1
ATOM 1547 N N . PRO B 1 87 ? 4.02 14.297 -6.152 1 98.31 87 PRO B N 1
ATOM 1548 C CA . PRO B 1 87 ? 3.111 13.156 -5.977 1 98.31 87 PRO B CA 1
ATOM 1549 C C . PRO B 1 87 ? 2.809 12.438 -7.289 1 98.31 87 PRO B C 1
ATOM 1551 O O . PRO B 1 87 ? 2.504 13.078 -8.297 1 98.31 87 PRO B O 1
ATOM 1554 N N . GLU B 1 88 ? 3.023 11.211 -7.25 1 96.75 88 GLU B N 1
ATOM 1555 C CA . GLU B 1 88 ? 2.586 10.312 -8.312 1 96.75 88 GLU B CA 1
ATOM 1556 C C . GLU B 1 88 ? 1.401 9.461 -7.867 1 96.75 88 GLU B C 1
ATOM 1558 O O . GLU B 1 88 ? 1.503 8.703 -6.895 1 96.75 88 GLU B O 1
ATOM 1563 N N . LEU B 1 89 ? 0.369 9.633 -8.602 1 96.56 89 LEU B N 1
ATOM 1564 C CA . LEU B 1 89 ? -0.865 8.93 -8.266 1 96.56 89 LEU B CA 1
ATOM 1565 C C . LEU B 1 89 ? -1.058 7.719 -9.172 1 96.56 89 LEU B C 1
ATOM 1567 O O . LEU B 1 89 ? -0.848 7.801 -10.383 1 96.56 89 LEU B O 1
ATOM 1571 N N . GLU B 1 90 ? -1.368 6.625 -8.469 1 96.25 90 GLU B N 1
ATOM 1572 C CA . GLU B 1 90 ? -1.695 5.414 -9.219 1 96.25 90 GLU B CA 1
ATOM 1573 C C . GLU B 1 90 ? -2.988 4.785 -8.711 1 96.25 90 GLU B C 1
ATOM 1575 O O . GLU B 1 90 ? -3.174 4.625 -7.5 1 96.25 90 GLU B O 1
ATOM 1580 N N . SER B 1 91 ? -3.844 4.496 -9.695 1 96.31 91 SER B N 1
ATOM 1581 C CA . SER B 1 91 ? -4.996 3.662 -9.367 1 96.31 91 SER B CA 1
ATOM 158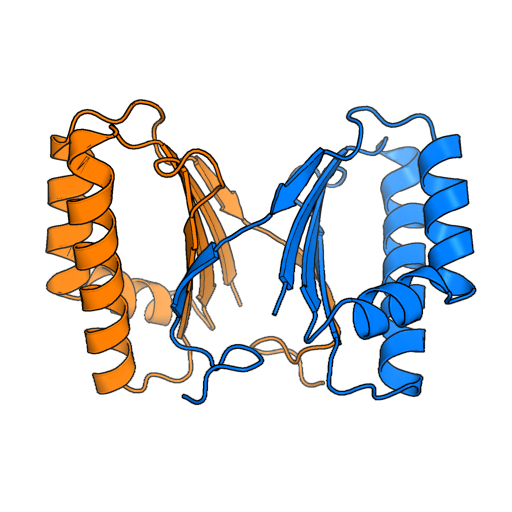2 C C . SER B 1 91 ? -4.629 2.184 -9.383 1 96.31 91 SER B C 1
ATOM 1584 O O . SER B 1 91 ? -3.934 1.721 -10.289 1 96.31 91 SER B O 1
ATOM 1586 N N . LEU B 1 92 ? -5.078 1.509 -8.414 1 96.69 92 LEU B N 1
ATOM 1587 C CA . LEU B 1 92 ? -4.746 0.093 -8.305 1 96.69 92 LEU B CA 1
ATOM 1588 C C . LEU B 1 92 ? -5.996 -0.772 -8.414 1 96.69 92 LEU B C 1
ATOM 1590 O O . LEU B 1 92 ? -7.098 -0.318 -8.102 1 96.69 92 LEU B O 1
ATOM 1594 N N . SER B 1 93 ? -5.793 -1.97 -8.898 1 96.69 93 SER B N 1
ATOM 1595 C CA . SER B 1 93 ? -6.848 -2.979 -8.898 1 96.69 93 SER B CA 1
ATOM 1596 C C . SER B 1 93 ? -6.461 -4.184 -8.055 1 96.69 93 SER B C 1
ATOM 1598 O O . SER B 1 93 ? -5.324 -4.66 -8.117 1 96.69 93 SER B O 1
ATOM 1600 N N . LEU B 1 94 ? -7.402 -4.637 -7.285 1 96.31 94 LEU B N 1
ATOM 1601 C CA . LEU B 1 94 ? -7.137 -5.766 -6.398 1 96.31 94 LEU B CA 1
ATOM 1602 C C . LEU B 1 94 ? -6.926 -7.047 -7.195 1 96.31 94 LEU B C 1
ATOM 1604 O O . LEU B 1 94 ? -7.707 -7.355 -8.102 1 96.31 94 LEU B O 1
ATOM 1608 N N . VAL B 1 95 ? -5.816 -7.727 -6.875 1 97.75 95 VAL B N 1
ATOM 1609 C CA . VAL B 1 95 ? -5.605 -9.078 -7.387 1 97.75 95 VAL B CA 1
ATOM 1610 C C . VAL B 1 95 ? -6.164 -10.102 -6.395 1 97.75 95 VAL B C 1
ATOM 1612 O O . VAL B 1 95 ? -7.016 -10.914 -6.75 1 97.75 95 VAL B O 1
ATOM 1615 N N . ALA B 1 96 ? -5.707 -9.992 -5.16 1 97.19 96 ALA B N 1
ATOM 1616 C CA . ALA B 1 96 ? -6.16 -10.859 -4.074 1 97.19 96 ALA B CA 1
ATOM 1617 C C . ALA B 1 96 ? -5.746 -10.305 -2.717 1 97.19 96 ALA B C 1
ATOM 1619 O O . ALA B 1 96 ? -4.766 -9.57 -2.613 1 97.19 96 ALA B O 1
ATOM 1620 N N . SER B 1 97 ? -6.484 -10.641 -1.708 1 96.06 97 SER B N 1
ATOM 1621 C CA . SER B 1 97 ? -6.199 -10.172 -0.354 1 96.06 97 SER B CA 1
ATOM 1622 C C . SER B 1 97 ? -6.785 -11.117 0.69 1 96.06 97 SER B C 1
ATOM 1624 O O . SER B 1 97 ? -7.848 -11.703 0.476 1 96.06 97 SER B O 1
ATOM 1626 N N . THR B 1 98 ? -6.062 -11.164 1.806 1 94.81 98 THR B N 1
ATOM 1627 C CA . THR B 1 98 ? -6.609 -11.898 2.939 1 94.81 98 THR B CA 1
ATOM 1628 C C . THR B 1 98 ? -7.664 -11.062 3.664 1 94.81 98 THR B C 1
ATOM 1630 O O . THR B 1 98 ? -8.453 -11.594 4.453 1 94.81 98 THR B O 1
ATOM 1633 N N . GLU B 1 99 ? -7.641 -9.781 3.455 1 88.56 99 GLU B N 1
ATOM 1634 C CA . GLU B 1 99 ? -8.57 -8.859 4.109 1 88.56 99 GLU B CA 1
ATOM 1635 C C . GLU B 1 99 ? -9.789 -8.602 3.234 1 88.56 99 GLU B C 1
ATOM 1637 O O . GLU B 1 99 ? -9.742 -8.789 2.018 1 88.56 99 GLU B O 1
ATOM 1642 N N . ALA B 1 100 ? -10.812 -8.297 4.031 1 79.56 100 ALA B N 1
ATOM 1643 C CA . ALA B 1 100 ? -11.984 -7.82 3.303 1 79.56 100 ALA B CA 1
ATOM 1644 C C . ALA B 1 100 ? -11.75 -6.422 2.738 1 79.56 100 ALA B C 1
ATOM 1646 O O . ALA B 1 100 ? -11.047 -5.609 3.344 1 79.56 100 ALA B O 1
ATOM 1647 N N . PHE B 1 101 ? -12.062 -6.355 1.521 1 70.12 101 PHE B N 1
ATOM 1648 C CA . PHE B 1 101 ? -11.938 -5.066 0.85 1 70.12 101 PHE B CA 1
ATOM 1649 C C . PHE B 1 101 ? -13.297 -4.387 0.741 1 70.12 101 PHE B C 1
ATOM 1651 O O . PHE B 1 101 ? -14.328 -5.055 0.674 1 70.12 101 PHE B O 1
ATOM 1658 N N . LEU B 1 102 ? -13.234 -3.131 0.912 1 61.66 102 LEU B N 1
ATOM 1659 C CA . LEU B 1 102 ? -14.461 -2.354 0.799 1 61.66 102 LEU B CA 1
ATOM 1660 C C . LEU B 1 102 ? -15.227 -2.723 -0.47 1 61.66 102 LEU B C 1
ATOM 1662 O O . LEU B 1 102 ? -14.648 -2.766 -1.557 1 61.66 102 LEU B O 1
ATOM 1666 N N . GLY B 1 103 ? -16.5 -3.207 -0.336 1 54.94 103 GLY B N 1
ATOM 1667 C CA . GLY B 1 103 ? -17.438 -3.586 -1.387 1 54.94 103 GLY B CA 1
ATOM 1668 C C . GLY B 1 103 ? -17.391 -5.066 -1.721 1 54.94 103 GLY B C 1
ATOM 1669 O O . GLY B 1 103 ? -18.25 -5.57 -2.445 1 54.94 103 GLY B O 1
ATOM 1670 N N . ARG B 1 104 ? -16.281 -5.688 -1.578 1 54.38 104 ARG B N 1
ATOM 1671 C CA . ARG B 1 104 ? -16.281 -7.117 -1.86 1 54.38 104 ARG B CA 1
ATOM 1672 C C . ARG B 1 104 ? -16.203 -7.93 -0.572 1 54.38 104 ARG B C 1
ATOM 1674 O O . ARG B 1 104 ? -15.523 -7.539 0.373 1 54.38 104 ARG B O 1
ATOM 1681 N N . GLY B 1 105 ? -17.391 -8.461 -0.157 1 41.22 105 GLY B N 1
ATOM 1682 C CA . GLY B 1 105 ? -17.469 -9.391 0.96 1 41.22 105 GLY B CA 1
ATOM 1683 C C . GLY B 1 105 ? -16.328 -10.383 0.992 1 41.22 105 GLY B C 1
ATOM 1684 O O . GLY B 1 105 ? -15.656 -10.602 -0.022 1 41.22 105 GLY B O 1
ATOM 1685 N N . ILE B 1 106 ? -15.906 -10.656 2.16 1 39.81 106 ILE B N 1
ATOM 1686 C CA . ILE B 1 106 ? -14.914 -11.719 2.285 1 39.81 106 ILE B CA 1
ATOM 1687 C C . ILE B 1 106 ? -15.445 -12.992 1.625 1 39.81 106 ILE B C 1
ATOM 1689 O O . ILE B 1 106 ? -16.641 -13.25 1.634 1 39.81 106 ILE B O 1
#

Sequence (212 aa):
MKIVRVNYTTTAEFAPVNKANIEAIVHELKELDHQGIKYSCWILPDGKTFMHFDQFENEEAHKVLTGLASFKKFDEQLWASGLETEPELESLSLVASTEAFLGRGIMKIVRVNYTTTAEFAPVNKANIEAIVHELKELDHQGIKYSCWILPDGKTFMHFDQFENEEAHKVLTGLASFKKFDEQLWASGLETEPELESLSLVASTEAFLGRGI

Foldseek 3Di:
DWKKKKKFFADLVCLVVLVVLLVVLVVVCVVVVDPFKDWDKDDDPVSTMIMIIIGGLDPVRVVVSCVDPSNVVSVVCRVVRPTPTDMDMDIDDDPDDPDDDRPDDD/DWKKKKKFFADLVCLVVLVVLLVVLVVVCVVVVDPFKDWDKDDDPVSTMIMIIIGGLDPVRVVVSCVDPSNVVSVVCRVVRPTPTDMDMDIDDDPDDPDDDRPDDD

Organism: NCBI:txid1302689